Protein AF-A0A149UX65-F1 (afdb_monomer_lite)

Structure (mmCIF, N/CA/C/O backbone):
data_AF-A0A149UX65-F1
#
_entry.id   AF-A0A149UX65-F1
#
loop_
_atom_site.group_PDB
_atom_site.id
_atom_site.type_symbol
_atom_site.label_atom_id
_atom_site.label_alt_id
_atom_site.label_comp_id
_atom_site.label_asym_id
_atom_site.label_entity_id
_atom_site.label_seq_id
_atom_site.pdbx_PDB_ins_code
_atom_site.Cartn_x
_atom_site.Cartn_y
_atom_site.Cartn_z
_atom_site.occupancy
_atom_site.B_iso_or_equiv
_atom_site.auth_seq_id
_atom_site.auth_comp_id
_atom_site.auth_asym_id
_atom_site.auth_atom_id
_atom_site.pdbx_PDB_model_num
ATOM 1 N N . MET A 1 1 ? 1.630 -5.327 36.255 1.00 37.62 1 MET A N 1
ATOM 2 C CA . MET A 1 1 ? 1.750 -6.280 35.131 1.00 37.62 1 MET A CA 1
ATOM 3 C C . MET A 1 1 ? 3.005 -5.941 34.345 1.00 37.62 1 MET A C 1
ATOM 5 O O . MET A 1 1 ? 3.258 -4.763 34.132 1.00 37.62 1 MET A O 1
ATOM 9 N N . SER A 1 2 ? 3.815 -6.950 34.024 1.00 30.42 2 SER A N 1
ATOM 10 C CA . SER A 1 2 ? 5.163 -6.816 33.457 1.00 30.42 2 SER A CA 1
ATOM 11 C C . SER A 1 2 ? 5.126 -6.365 31.993 1.00 30.42 2 SER A C 1
ATOM 13 O O . SER A 1 2 ? 4.511 -7.029 31.164 1.00 30.42 2 SER A O 1
ATOM 15 N N . LEU A 1 3 ? 5.842 -5.282 31.675 1.00 32.84 3 LEU A N 1
ATOM 16 C CA . LEU A 1 3 ? 6.134 -4.817 30.308 1.00 32.84 3 LEU A CA 1
ATOM 17 C C . LEU A 1 3 ? 7.074 -5.772 29.531 1.00 32.84 3 LEU A C 1
ATOM 19 O O . LEU A 1 3 ? 7.415 -5.478 28.391 1.00 32.84 3 LEU A O 1
ATOM 23 N N . CYS A 1 4 ? 7.472 -6.898 30.141 1.00 32.50 4 CYS A N 1
ATOM 24 C CA . CYS A 1 4 ? 8.379 -7.915 29.599 1.00 32.50 4 CYS A CA 1
ATOM 25 C C . CYS A 1 4 ? 7.742 -9.320 29.590 1.00 32.50 4 CYS A C 1
ATOM 27 O O . CYS A 1 4 ? 8.388 -10.306 29.941 1.00 32.50 4 CYS A O 1
ATOM 29 N N . THR A 1 5 ? 6.460 -9.429 29.253 1.00 37.19 5 THR A N 1
ATOM 30 C CA . THR A 1 5 ? 5.927 -10.688 28.700 1.00 37.19 5 THR A CA 1
ATOM 31 C C . THR A 1 5 ? 6.114 -10.614 27.186 1.00 37.19 5 THR A C 1
ATOM 33 O O . THR A 1 5 ? 6.013 -9.510 26.655 1.00 37.19 5 THR A O 1
ATOM 36 N N . ALA A 1 6 ? 6.519 -11.724 26.548 1.00 41.44 6 ALA A N 1
ATOM 37 C CA . ALA A 1 6 ? 6.975 -11.804 25.152 1.00 41.44 6 ALA A CA 1
ATOM 38 C C . ALA A 1 6 ? 6.292 -10.756 24.259 1.00 41.44 6 ALA A C 1
ATOM 40 O O . ALA A 1 6 ? 5.062 -10.730 24.198 1.00 41.44 6 ALA A O 1
ATOM 41 N N . GLU A 1 7 ? 7.082 -9.851 23.660 1.00 43.66 7 GLU A N 1
ATOM 42 C CA . GLU A 1 7 ? 6.546 -8.761 22.840 1.00 43.66 7 GLU A CA 1
ATOM 43 C C . GLU A 1 7 ? 5.503 -9.319 21.870 1.00 43.66 7 GLU A C 1
ATOM 45 O O . GLU A 1 7 ? 5.762 -10.344 21.233 1.00 43.66 7 GLU A O 1
ATOM 50 N N . PRO A 1 8 ? 4.312 -8.709 21.773 1.00 48.25 8 PRO A N 1
ATOM 51 C CA . PRO A 1 8 ? 3.264 -9.299 20.974 1.00 48.25 8 PRO A CA 1
ATOM 52 C C . PRO A 1 8 ? 3.714 -9.316 19.504 1.00 48.25 8 PRO A C 1
ATOM 54 O O . PRO A 1 8 ? 4.128 -8.303 18.932 1.00 48.25 8 PRO A O 1
ATOM 57 N N . GLU A 1 9 ? 3.573 -10.498 18.911 1.00 60.62 9 GLU A N 1
ATOM 58 C CA . GLU A 1 9 ? 3.793 -10.899 17.515 1.00 60.62 9 GLU A CA 1
ATOM 59 C C . GLU A 1 9 ? 3.317 -9.906 16.409 1.00 60.62 9 GLU A C 1
ATOM 61 O O . GLU A 1 9 ? 3.956 -9.853 15.351 1.00 60.62 9 GLU A O 1
ATOM 66 N N . PRO A 1 10 ? 2.272 -9.057 16.597 1.00 62.41 10 PRO A N 1
ATOM 67 C CA . PRO A 1 10 ? 1.754 -8.165 15.552 1.00 62.41 10 PRO A CA 1
ATOM 68 C C . PRO A 1 10 ? 2.724 -7.088 15.052 1.00 62.41 10 PRO A C 1
ATOM 70 O O . PRO A 1 10 ? 2.674 -6.721 13.879 1.00 62.41 10 PRO A O 1
ATOM 73 N N . PHE A 1 11 ? 3.619 -6.570 15.904 1.00 65.25 11 PHE A N 1
ATOM 74 C CA . PHE A 1 11 ? 4.561 -5.509 15.504 1.00 65.25 11 PHE A CA 1
ATOM 75 C C . PHE A 1 11 ? 5.634 -6.003 14.528 1.00 65.25 11 PHE A C 1
ATOM 77 O O . PHE A 1 11 ? 6.124 -5.232 13.704 1.00 65.25 11 PHE A O 1
ATOM 84 N N . PHE A 1 12 ? 5.964 -7.292 14.605 1.00 69.44 12 PHE A N 1
ATOM 85 C CA . PHE A 1 12 ? 6.959 -7.952 13.761 1.00 69.44 12 PHE A CA 1
ATOM 86 C C . PHE A 1 12 ? 6.324 -8.829 12.688 1.00 69.44 12 PHE A C 1
ATOM 88 O O . PHE A 1 12 ? 7.037 -9.540 11.978 1.00 69.44 12 PHE A O 1
ATOM 95 N N . THR A 1 13 ? 4.994 -8.793 12.554 1.00 75.12 13 THR A N 1
ATOM 96 C CA . THR A 1 13 ? 4.321 -9.602 11.546 1.00 75.12 13 THR A CA 1
ATOM 97 C C . THR A 1 13 ? 4.788 -9.173 10.164 1.00 75.12 13 THR A C 1
ATOM 99 O O . THR A 1 13 ? 4.763 -7.995 9.800 1.00 75.12 13 THR A O 1
ATOM 102 N N . GLN A 1 14 ? 5.251 -10.154 9.397 1.00 83.69 14 GLN A N 1
ATOM 103 C CA . GLN A 1 14 ? 5.682 -9.936 8.033 1.00 83.69 14 GLN A CA 1
ATOM 104 C C . GLN A 1 14 ? 4.474 -9.559 7.175 1.00 83.69 14 GLN A C 1
ATOM 106 O O . GLN A 1 14 ? 3.520 -10.323 7.058 1.00 83.69 14 GLN A O 1
ATOM 111 N N . ILE A 1 15 ? 4.536 -8.378 6.565 1.00 88.94 15 ILE A N 1
ATOM 112 C CA . ILE A 1 15 ? 3.529 -7.911 5.617 1.00 88.94 15 ILE A CA 1
ATOM 113 C C . ILE A 1 15 ? 3.928 -8.316 4.205 1.00 88.94 15 ILE A C 1
ATOM 115 O O . ILE A 1 15 ? 5.055 -8.065 3.761 1.00 88.94 15 ILE A O 1
ATOM 119 N N . THR A 1 16 ? 2.964 -8.893 3.496 1.00 91.12 16 THR A N 1
ATOM 120 C CA . THR A 1 16 ? 3.066 -9.220 2.079 1.00 91.12 16 THR A CA 1
ATOM 121 C C . THR A 1 16 ? 2.702 -7.984 1.266 1.00 91.12 16 THR A C 1
ATOM 123 O O . THR A 1 16 ? 1.554 -7.541 1.244 1.00 91.12 16 THR A O 1
ATOM 126 N N . LEU A 1 17 ? 3.708 -7.400 0.615 1.00 91.19 17 LEU A N 1
ATOM 127 C CA . LEU A 1 17 ? 3.545 -6.265 -0.288 1.00 91.19 17 LEU A CA 1
ATOM 128 C C . LEU A 1 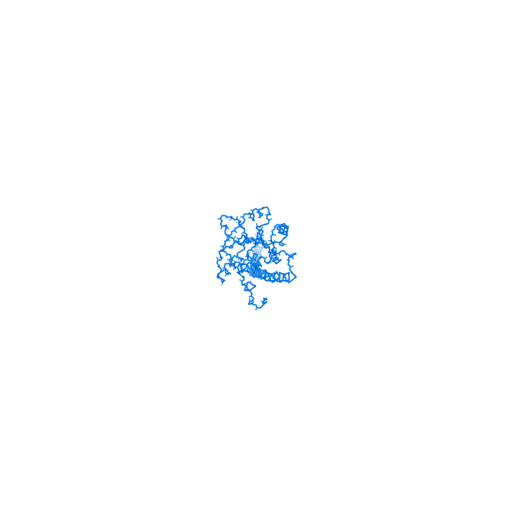17 ? 3.322 -6.800 -1.702 1.00 91.19 17 LEU A C 1
ATOM 130 O O . LEU A 1 17 ? 4.172 -7.498 -2.242 1.00 91.19 17 LEU A O 1
ATOM 134 N N . THR A 1 18 ? 2.154 -6.505 -2.262 1.00 89.81 18 THR A N 1
ATOM 135 C CA . THR A 1 18 ? 1.783 -6.827 -3.641 1.00 89.81 18 THR A CA 1
ATOM 136 C C . THR A 1 18 ? 2.046 -5.618 -4.530 1.00 89.81 18 THR A C 1
ATOM 138 O O . THR A 1 18 ? 1.551 -4.524 -4.244 1.00 89.81 18 THR A O 1
ATOM 141 N N . ASP A 1 19 ? 2.785 -5.831 -5.616 1.00 84.50 19 ASP A N 1
ATOM 142 C CA . ASP A 1 19 ? 3.206 -4.788 -6.552 1.00 84.50 19 ASP A CA 1
ATOM 143 C C . ASP A 1 19 ? 2.026 -3.934 -7.032 1.00 84.50 19 ASP A C 1
ATOM 145 O O . ASP A 1 19 ? 0.972 -4.431 -7.448 1.00 84.50 19 ASP A O 1
ATOM 149 N N . GLY A 1 20 ? 2.201 -2.615 -6.942 1.00 84.00 20 GLY A N 1
ATOM 150 C CA . GLY A 1 20 ? 1.203 -1.624 -7.349 1.00 84.00 20 GLY A CA 1
ATOM 151 C C . GLY A 1 20 ? -0.078 -1.564 -6.505 1.00 84.00 20 GLY A C 1
ATOM 152 O O . GLY A 1 20 ? -0.954 -0.765 -6.828 1.00 84.00 20 GLY A O 1
ATOM 153 N N . ASP A 1 21 ? -0.217 -2.360 -5.438 1.00 91.56 21 ASP A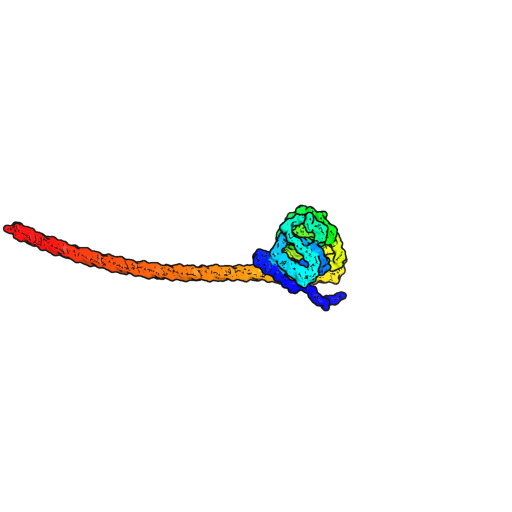 N 1
ATOM 154 C CA . ASP A 1 21 ? -1.458 -2.451 -4.658 1.00 91.56 21 ASP A CA 1
ATOM 155 C C . ASP A 1 21 ? -1.191 -2.607 -3.152 1.00 91.56 21 ASP A C 1
ATOM 157 O O . ASP A 1 21 ? -1.519 -3.614 -2.516 1.00 91.56 21 ASP A O 1
ATOM 161 N N . THR A 1 22 ? -0.541 -1.591 -2.580 1.00 93.12 22 THR A N 1
ATOM 162 C CA . THR A 1 22 ? -0.049 -1.550 -1.189 1.00 93.12 22 THR A CA 1
ATOM 163 C C . THR A 1 22 ? -0.840 -0.608 -0.277 1.00 93.12 22 THR A C 1
ATOM 165 O O . THR A 1 22 ? -0.470 -0.398 0.881 1.00 93.12 22 THR A O 1
ATOM 168 N N . ALA A 1 23 ? -1.947 -0.034 -0.761 1.00 91.75 23 ALA A N 1
ATOM 169 C CA . ALA A 1 23 ? -2.725 0.948 -0.009 1.00 91.75 23 ALA A CA 1
ATOM 170 C C . ALA A 1 23 ? -3.227 0.379 1.331 1.00 91.75 23 ALA A C 1
ATOM 172 O O . ALA A 1 23 ? -3.819 -0.699 1.388 1.00 91.75 23 ALA A O 1
ATOM 173 N N . GLY A 1 24 ? -2.994 1.108 2.425 1.00 91.88 24 GLY A N 1
ATOM 174 C CA . GLY A 1 24 ? -3.386 0.679 3.770 1.00 91.88 24 GLY A CA 1
ATOM 175 C C . GLY A 1 24 ? -2.481 -0.381 4.406 1.00 91.88 24 GLY A C 1
ATOM 176 O O . GLY A 1 24 ? -2.804 -0.849 5.494 1.00 91.88 24 GLY A O 1
ATOM 177 N N . CYS A 1 25 ? -1.341 -0.740 3.797 1.00 92.50 25 CYS A N 1
ATOM 178 C CA . CYS A 1 25 ? -0.391 -1.678 4.408 1.00 92.50 25 CYS A CA 1
ATOM 179 C C . CYS A 1 25 ? 0.126 -1.202 5.777 1.00 92.50 25 CYS A C 1
ATOM 181 O O . CYS A 1 25 ? 0.334 -2.017 6.671 1.00 92.50 25 CYS A O 1
ATOM 183 N N . GLY A 1 26 ? 0.243 0.112 5.989 1.00 92.44 26 GLY A N 1
ATOM 184 C CA . GLY A 1 26 ? 0.617 0.672 7.286 1.00 92.44 26 GLY A CA 1
ATOM 185 C C . GLY A 1 26 ? -0.404 0.410 8.399 1.00 92.44 26 GLY A C 1
ATOM 186 O O . GLY A 1 26 ? -0.030 0.430 9.563 1.00 92.44 26 GLY A O 1
ATOM 187 N N . HIS A 1 27 ? -1.666 0.102 8.077 1.00 94.12 27 HIS A N 1
ATOM 188 C CA . HIS A 1 27 ? -2.701 -0.210 9.073 1.00 94.12 27 HIS A CA 1
ATOM 189 C C . HIS A 1 27 ? -2.604 -1.640 9.620 1.00 94.12 27 HIS A C 1
ATOM 191 O O . HIS A 1 27 ? -3.147 -1.937 10.686 1.00 94.12 27 HIS A O 1
ATOM 197 N N . LEU A 1 28 ? -1.937 -2.537 8.890 1.00 94.12 28 LEU A N 1
ATOM 198 C CA . LEU A 1 28 ? -1.937 -3.973 9.164 1.00 94.12 28 LEU A CA 1
ATOM 199 C C . LEU A 1 28 ? -1.407 -4.353 10.549 1.00 94.12 28 LEU A C 1
ATOM 201 O O . LEU A 1 28 ? -2.057 -5.190 11.168 1.00 94.12 28 LEU A O 1
ATOM 205 N N . PRO A 1 29 ? -0.335 -3.748 11.106 1.00 92.56 29 PRO A N 1
ATOM 206 C CA . PRO A 1 29 ? 0.103 -4.087 12.460 1.00 92.56 29 PRO A CA 1
ATOM 207 C C . PRO A 1 29 ? -1.015 -3.915 13.499 1.00 92.56 29 PRO A C 1
ATOM 209 O O . PRO A 1 29 ? -1.191 -4.757 14.376 1.00 92.56 29 PRO A O 1
ATOM 212 N N . PHE A 1 30 ? -1.818 -2.853 13.369 1.00 92.69 30 PHE A N 1
ATOM 213 C CA . PHE A 1 30 ? -2.939 -2.596 14.273 1.00 92.69 30 PHE A CA 1
ATOM 214 C C . PHE A 1 30 ? -4.130 -3.525 14.009 1.00 92.69 30 PHE A C 1
ATOM 216 O O . PHE A 1 30 ? -4.737 -4.022 14.955 1.00 92.69 30 PHE A O 1
ATOM 223 N N . ILE A 1 31 ? -4.451 -3.798 12.738 1.00 94.19 31 ILE A N 1
ATOM 224 C CA . ILE A 1 31 ? -5.532 -4.731 12.374 1.00 94.19 31 ILE A CA 1
ATOM 225 C C . ILE A 1 31 ? -5.210 -6.145 12.876 1.00 94.19 31 ILE A C 1
ATOM 227 O O . ILE A 1 31 ? -6.072 -6.797 13.453 1.00 94.19 31 ILE A O 1
ATOM 231 N N . ILE A 1 32 ? -3.969 -6.603 12.706 1.00 93.31 32 ILE A N 1
ATOM 232 C CA . ILE A 1 32 ? -3.520 -7.924 13.162 1.00 93.31 32 ILE A CA 1
ATOM 233 C C . ILE A 1 32 ? -3.567 -7.998 14.686 1.00 93.31 32 ILE A C 1
ATOM 235 O O . ILE A 1 32 ? -4.079 -8.970 15.227 1.00 93.31 32 ILE A O 1
ATOM 239 N N . TRP A 1 33 ? -3.135 -6.950 15.392 1.00 92.12 33 TRP A N 1
ATOM 240 C CA . TRP A 1 33 ? -3.297 -6.893 16.845 1.00 92.12 33 TRP A CA 1
ATOM 241 C C . TRP A 1 33 ? -4.765 -7.011 17.279 1.00 92.12 33 TRP A C 1
ATOM 243 O O . TRP A 1 33 ? -5.069 -7.787 18.185 1.00 92.12 33 TRP A O 1
ATOM 253 N N . LEU A 1 34 ? -5.685 -6.304 16.611 1.00 91.69 34 LEU A N 1
ATOM 254 C CA . LEU A 1 34 ? -7.119 -6.438 16.881 1.00 91.69 34 LEU A CA 1
ATOM 255 C C . LEU A 1 34 ? -7.622 -7.857 16.613 1.00 91.69 34 LEU A C 1
ATOM 257 O O . LEU A 1 34 ? -8.410 -8.367 17.402 1.00 91.69 34 LEU A O 1
ATOM 261 N N . LEU A 1 35 ? -7.159 -8.501 15.541 1.00 91.62 35 LEU A N 1
ATOM 262 C CA . LEU A 1 35 ? -7.504 -9.886 15.234 1.00 91.62 35 LEU A CA 1
ATOM 263 C C . LEU A 1 35 ? -7.063 -10.847 16.343 1.00 91.62 35 LEU A C 1
ATOM 265 O O . LEU A 1 35 ? -7.871 -11.670 16.764 1.00 91.62 35 LEU A O 1
ATOM 269 N N . CYS A 1 36 ? -5.846 -10.704 16.878 1.00 89.38 36 CYS A N 1
ATOM 270 C CA . CYS A 1 36 ? -5.382 -11.526 17.998 1.00 89.38 36 CYS A CA 1
ATOM 271 C C . CYS A 1 36 ? -6.232 -11.304 19.259 1.00 89.38 36 CYS A C 1
ATOM 273 O O . CYS A 1 36 ? -6.645 -12.255 19.916 1.00 89.38 36 CYS A O 1
ATOM 275 N N . VAL A 1 37 ? -6.485 -10.037 19.606 1.00 89.06 37 VAL A N 1
ATOM 276 C CA . VAL A 1 37 ? -7.153 -9.656 20.862 1.00 89.06 37 VAL A CA 1
ATOM 277 C C . VAL A 1 37 ? -8.643 -9.990 20.847 1.00 89.06 37 VAL A C 1
ATOM 279 O O . VAL A 1 37 ? -9.204 -10.362 21.877 1.00 89.06 37 VAL A O 1
ATOM 282 N N . LEU A 1 38 ? -9.298 -9.834 19.697 1.00 88.25 38 LEU A N 1
ATOM 283 C CA . LEU A 1 38 ? -10.740 -10.031 19.565 1.00 88.25 38 LEU A CA 1
ATOM 284 C C . LEU A 1 38 ? -11.108 -11.434 19.092 1.00 88.25 38 LEU A C 1
ATOM 286 O O . LEU A 1 38 ? -12.199 -11.889 19.417 1.00 88.25 38 LEU A O 1
ATOM 290 N N . SER A 1 39 ? -10.236 -12.089 18.315 1.00 88.75 39 SER A N 1
ATOM 291 C CA . SER A 1 39 ? -10.524 -13.349 17.615 1.00 88.75 39 SER A CA 1
ATOM 292 C C . SER A 1 39 ? -11.925 -13.361 16.977 1.00 88.75 39 SER A C 1
ATOM 294 O O . SER A 1 39 ? -12.721 -14.258 17.261 1.00 88.75 39 SER A O 1
ATOM 296 N N . PRO A 1 40 ? -12.274 -12.344 16.160 1.00 89.00 40 PRO A N 1
ATOM 297 C CA . PRO A 1 40 ? -13.632 -12.200 15.654 1.00 89.00 40 PRO A CA 1
ATOM 298 C C . PRO A 1 40 ? -13.962 -13.359 14.709 1.00 89.00 40 PRO A C 1
ATOM 300 O O . PRO A 1 40 ? -13.094 -13.820 13.972 1.00 89.00 40 PRO A O 1
ATOM 303 N N . GLU A 1 41 ? -15.219 -13.798 14.664 1.00 89.56 41 GLU A N 1
ATOM 304 C CA . GLU A 1 41 ? -15.643 -14.832 13.708 1.00 89.56 41 GLU A CA 1
ATOM 305 C C . GLU A 1 41 ? -15.560 -14.350 12.257 1.00 89.56 41 GLU A C 1
ATOM 307 O O . GLU A 1 41 ? -15.252 -15.123 11.353 1.00 89.56 41 GLU A O 1
ATOM 312 N N . THR A 1 42 ? -15.817 -13.061 12.016 1.00 90.25 42 THR A N 1
ATOM 313 C CA . THR A 1 42 ? -15.746 -12.455 10.683 1.00 90.25 42 THR A CA 1
ATOM 314 C C . THR A 1 42 ? -15.022 -11.108 10.724 1.00 90.25 42 THR A C 1
ATOM 316 O O . THR A 1 42 ? -15.327 -10.255 11.560 1.00 90.25 42 THR A O 1
ATOM 319 N N . LEU A 1 43 ? -14.088 -10.921 9.785 1.00 93.38 43 LEU A N 1
ATOM 320 C CA . LEU A 1 43 ? -13.502 -9.631 9.417 1.00 93.38 43 LEU A CA 1
ATOM 321 C C . LEU A 1 43 ? -13.968 -9.261 8.007 1.00 93.38 43 LEU A C 1
ATOM 323 O O . LEU A 1 43 ? -13.675 -9.977 7.046 1.00 93.38 43 LEU A O 1
ATOM 327 N N . VAL A 1 44 ? -14.649 -8.124 7.884 1.00 92.75 44 VAL A N 1
ATOM 328 C CA . VAL A 1 44 ? -15.099 -7.583 6.597 1.00 92.75 44 VAL A CA 1
ATOM 329 C C . VAL A 1 44 ? -14.105 -6.538 6.096 1.00 92.75 44 VAL A C 1
ATOM 331 O O . VAL A 1 44 ? -13.836 -5.544 6.772 1.00 92.75 44 VAL A O 1
ATOM 334 N N . LEU A 1 45 ? -13.565 -6.744 4.897 1.00 94.50 45 LEU A N 1
ATOM 335 C CA . LEU A 1 45 ? -12.705 -5.801 4.189 1.00 94.50 45 LEU A CA 1
ATOM 336 C C . LEU A 1 45 ? -13.503 -5.092 3.097 1.00 94.50 45 LEU A C 1
ATOM 338 O O . LEU A 1 45 ? -13.963 -5.728 2.150 1.00 94.50 45 LEU A O 1
ATOM 342 N N . ILE A 1 46 ? -13.615 -3.770 3.202 1.00 92.56 46 ILE A N 1
ATOM 343 C CA . ILE A 1 46 ? -14.363 -2.927 2.268 1.00 92.56 46 ILE A CA 1
ATOM 344 C C . ILE A 1 46 ? -13.375 -2.056 1.496 1.00 92.56 46 ILE A C 1
ATOM 346 O O . ILE A 1 46 ? -12.757 -1.140 2.049 1.00 92.56 46 ILE A O 1
ATOM 350 N N . GLY A 1 47 ? -13.201 -2.372 0.211 1.00 91.81 47 GLY A N 1
ATOM 351 C CA . GLY A 1 47 ? -12.302 -1.642 -0.691 1.00 91.81 47 GLY A CA 1
ATOM 352 C C . GLY A 1 47 ? -10.808 -1.785 -0.366 1.00 91.81 47 GLY A C 1
ATOM 353 O O . GLY A 1 47 ? -10.018 -0.920 -0.738 1.00 91.81 47 GLY A O 1
ATOM 354 N N . ALA A 1 48 ? -10.411 -2.832 0.362 1.00 93.75 48 ALA A N 1
ATOM 355 C CA . ALA A 1 48 ? -9.019 -3.059 0.746 1.00 93.75 48 ALA A CA 1
ATOM 356 C C . ALA A 1 48 ? -8.114 -3.403 -0.453 1.00 93.75 48 ALA A C 1
ATOM 358 O O . ALA A 1 48 ? -8.564 -3.954 -1.454 1.00 93.75 48 ALA A O 1
ATOM 359 N N . SER A 1 49 ? -6.820 -3.097 -0.326 1.00 94.25 49 SER A N 1
ATOM 360 C CA . SER A 1 49 ? -5.802 -3.487 -1.309 1.00 94.25 49 SER A CA 1
ATOM 361 C C . SER A 1 49 ? -5.505 -4.985 -1.264 1.00 94.25 49 SER A C 1
ATOM 363 O O . SER A 1 49 ? -5.700 -5.642 -0.232 1.00 94.25 49 SER A O 1
ATOM 365 N N . ARG A 1 50 ? -4.923 -5.518 -2.346 1.00 94.50 50 ARG A N 1
ATOM 366 C CA . ARG A 1 50 ? -4.407 -6.896 -2.359 1.00 94.50 50 ARG A CA 1
ATOM 367 C C . ARG A 1 50 ? -3.372 -7.140 -1.263 1.00 94.50 50 ARG A C 1
ATOM 369 O O . ARG A 1 50 ? -3.469 -8.156 -0.587 1.00 94.50 50 ARG A O 1
ATOM 376 N N . SER A 1 51 ? -2.461 -6.199 -1.000 1.00 94.75 51 SER A N 1
ATOM 377 C CA . SER A 1 51 ? -1.481 -6.356 0.093 1.00 94.75 51 SER A CA 1
ATOM 378 C C . SER A 1 51 ? -2.146 -6.541 1.457 1.00 94.75 51 SER A C 1
ATOM 38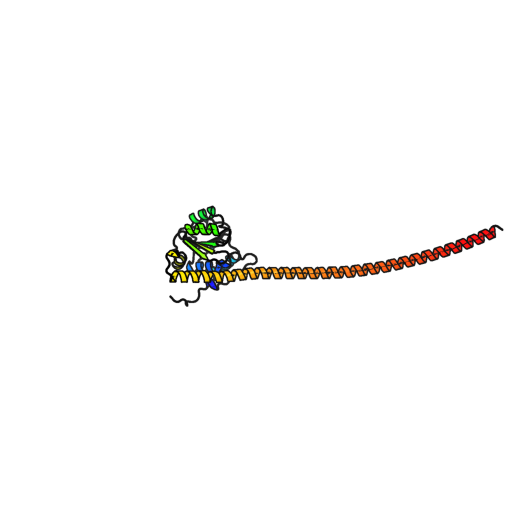0 O O . SER A 1 51 ? -1.709 -7.371 2.255 1.00 94.75 51 SER A O 1
ATOM 382 N N . VAL A 1 52 ? -3.220 -5.786 1.728 1.00 95.19 52 VAL A N 1
ATOM 383 C CA . VAL A 1 52 ? -3.990 -5.930 2.969 1.00 95.19 52 VAL A CA 1
ATOM 384 C C . VAL A 1 52 ? -4.648 -7.303 3.032 1.00 95.19 52 VAL A C 1
ATOM 386 O O . VAL A 1 52 ? -4.502 -7.999 4.033 1.00 95.19 52 VAL A O 1
ATOM 389 N N . ARG A 1 53 ? -5.318 -7.721 1.956 1.00 95.56 53 ARG A N 1
ATOM 390 C CA . ARG A 1 53 ? -5.983 -9.024 1.891 1.00 95.56 53 ARG A CA 1
ATOM 391 C C . ARG A 1 53 ? -5.014 -10.188 2.090 1.00 95.56 53 ARG A C 1
ATOM 393 O O . ARG A 1 53 ? -5.233 -10.996 2.986 1.00 95.56 53 ARG A O 1
ATOM 400 N N . GLU A 1 54 ? -3.959 -10.271 1.281 1.00 95.44 54 GLU A N 1
ATOM 401 C CA . GLU A 1 54 ? -3.013 -11.394 1.319 1.00 95.44 54 GLU A CA 1
ATOM 402 C C . GLU A 1 54 ? -2.324 -11.489 2.683 1.00 95.44 54 GLU A C 1
ATOM 404 O O . GLU A 1 54 ? -2.206 -12.574 3.254 1.00 95.44 54 GLU A O 1
ATOM 409 N N . THR A 1 55 ? -1.948 -10.343 3.262 1.00 95.25 55 THR A N 1
ATOM 410 C CA . THR A 1 55 ? -1.342 -10.323 4.597 1.00 95.25 55 THR A CA 1
ATOM 411 C C . THR A 1 55 ? -2.312 -10.814 5.667 1.00 95.25 55 THR A C 1
ATOM 413 O O . THR A 1 55 ? -1.913 -11.578 6.540 1.00 95.25 55 THR A O 1
ATOM 416 N N . LEU A 1 56 ? -3.583 -10.404 5.623 1.00 95.56 56 LEU A N 1
ATOM 417 C CA . LEU A 1 56 ? -4.563 -10.825 6.625 1.00 95.56 56 LEU A CA 1
ATOM 418 C C . LEU A 1 56 ? -4.931 -12.303 6.490 1.00 95.56 56 LEU A C 1
ATOM 420 O O . LEU A 1 56 ? -5.045 -12.972 7.510 1.00 95.56 56 LEU A O 1
ATOM 424 N N . ILE A 1 57 ? -5.040 -12.836 5.267 1.00 94.94 57 ILE A N 1
ATOM 425 C CA . ILE A 1 57 ? -5.205 -14.282 5.039 1.00 94.94 57 ILE A CA 1
ATOM 426 C C . ILE A 1 57 ? -4.047 -15.045 5.686 1.00 94.94 57 ILE A C 1
ATOM 428 O O . ILE A 1 57 ? -4.265 -15.994 6.440 1.00 94.94 57 ILE A O 1
ATOM 432 N N . GLN A 1 58 ? -2.817 -14.606 5.423 1.00 92.69 58 GLN A N 1
ATOM 433 C CA . GLN A 1 58 ? -1.624 -15.241 5.964 1.00 92.69 58 GLN A CA 1
ATOM 434 C C . GLN A 1 58 ? -1.551 -15.122 7.492 1.00 92.69 58 GLN A C 1
ATOM 436 O O . GLN A 1 58 ? -1.231 -16.100 8.161 1.00 92.69 58 GLN A O 1
ATOM 441 N N . ALA A 1 59 ? -1.885 -13.960 8.059 1.00 92.31 59 ALA A N 1
ATOM 442 C CA . ALA A 1 59 ? -1.896 -13.745 9.503 1.00 92.31 59 ALA A CA 1
ATOM 443 C C . ALA A 1 59 ? -2.939 -14.629 10.204 1.00 92.31 59 ALA A C 1
ATOM 445 O O . ALA A 1 59 ? -2.605 -15.300 11.177 1.00 92.31 59 ALA A O 1
ATOM 446 N N . ILE A 1 60 ? -4.166 -14.690 9.672 1.00 92.56 60 ILE A N 1
ATOM 447 C CA . ILE A 1 60 ? -5.241 -15.559 10.175 1.00 92.56 60 ILE A CA 1
ATOM 448 C C . ILE A 1 60 ? -4.798 -17.024 10.157 1.00 92.56 60 ILE A C 1
ATOM 450 O O . ILE A 1 60 ? -4.983 -17.733 11.145 1.00 92.56 60 ILE A O 1
ATOM 454 N N . HIS A 1 61 ? -4.181 -17.470 9.058 1.00 91.06 61 HIS A N 1
ATOM 455 C CA . HIS A 1 61 ? -3.694 -18.840 8.926 1.00 91.06 61 HIS A CA 1
ATOM 456 C C . HIS A 1 61 ? -2.558 -19.154 9.908 1.00 91.06 61 HIS A C 1
ATOM 458 O O . HIS A 1 61 ? -2.625 -20.148 10.628 1.00 91.06 61 HIS A O 1
ATOM 464 N N . ASN A 1 62 ? -1.540 -18.293 9.973 1.00 88.62 62 ASN A N 1
ATOM 465 C CA . ASN A 1 62 ? -0.357 -18.503 10.808 1.00 88.62 62 ASN A CA 1
ATOM 466 C C . ASN A 1 62 ? -0.683 -18.496 12.306 1.00 88.62 62 ASN A C 1
ATOM 468 O O . ASN A 1 62 ? -0.074 -19.242 13.066 1.00 88.62 62 ASN A O 1
ATOM 472 N N . GLN A 1 63 ? -1.639 -17.664 12.723 1.00 86.44 63 GLN A N 1
ATOM 473 C CA . GLN A 1 63 ? -2.055 -17.537 14.121 1.00 86.44 63 GLN A CA 1
ATOM 474 C C . GLN A 1 63 ? -3.229 -18.458 14.486 1.00 86.44 63 GLN A C 1
ATOM 476 O O . GLN A 1 63 ? -3.677 -18.445 15.629 1.00 86.44 63 GLN A O 1
ATOM 481 N N . ILE A 1 64 ? -3.722 -19.267 13.537 1.00 89.00 64 ILE A N 1
ATOM 482 C CA . ILE A 1 64 ? -4.836 -20.212 13.729 1.00 89.00 64 ILE A CA 1
ATOM 483 C C . ILE A 1 64 ? -6.074 -19.496 14.303 1.00 89.00 64 ILE A C 1
ATOM 485 O O . ILE A 1 64 ? -6.717 -19.954 15.247 1.00 89.00 64 ILE A O 1
ATOM 489 N N . LEU A 1 65 ? -6.400 -18.327 13.747 1.00 89.44 65 LEU A N 1
ATOM 490 C CA . LEU A 1 65 ? -7.562 -17.560 14.187 1.00 89.44 65 LEU A CA 1
ATOM 491 C C . LEU A 1 65 ? -8.852 -18.159 13.606 1.00 89.44 65 LEU A C 1
ATOM 493 O O . LEU A 1 65 ? -8.860 -18.586 12.449 1.00 89.44 65 LEU A O 1
ATOM 497 N N . PRO A 1 66 ? -9.976 -18.130 14.348 1.00 90.56 66 PRO A N 1
ATOM 498 C CA . PRO A 1 66 ? -11.274 -18.592 13.845 1.00 90.56 66 PRO A CA 1
ATOM 499 C C . PRO A 1 66 ? -11.889 -17.634 12.809 1.00 90.56 66 PRO A C 1
ATOM 501 O O . PRO A 1 66 ? -12.997 -17.859 12.327 1.00 90.56 66 PRO A O 1
ATOM 504 N N . THR A 1 67 ? -11.193 -16.545 12.488 1.00 91.81 67 THR A N 1
ATOM 505 C CA . THR A 1 67 ? -11.696 -15.458 11.662 1.00 91.81 67 THR A CA 1
ATOM 506 C C . THR A 1 67 ? -11.841 -15.857 10.203 1.00 91.81 67 THR A C 1
ATOM 508 O O . THR A 1 67 ? -10.873 -16.164 9.510 1.00 91.81 67 THR A O 1
ATOM 511 N N . ARG A 1 68 ? -13.061 -15.736 9.687 1.00 91.69 68 ARG A N 1
ATOM 512 C CA . ARG A 1 68 ? -13.346 -15.747 8.257 1.00 91.69 68 ARG A CA 1
ATOM 513 C C . ARG A 1 68 ? -13.161 -14.345 7.682 1.00 91.69 68 ARG A C 1
ATOM 515 O O . ARG A 1 68 ? -13.723 -13.374 8.186 1.00 91.69 68 ARG A O 1
ATOM 522 N N . LEU A 1 69 ? -12.417 -14.249 6.585 1.00 92.50 69 LEU A N 1
ATOM 523 C CA . LEU A 1 69 ? -12.262 -13.004 5.839 1.00 92.50 69 LEU A CA 1
ATOM 524 C C . LEU A 1 69 ? -13.369 -12.869 4.786 1.00 92.50 69 LEU A C 1
ATOM 526 O O . LEU A 1 69 ? -13.568 -13.778 3.979 1.00 92.50 69 LEU A O 1
ATOM 530 N N . VAL A 1 70 ? -14.068 -11.735 4.773 1.00 91.56 70 VAL A N 1
ATOM 531 C CA . VAL A 1 70 ? -15.065 -11.386 3.750 1.00 91.56 70 VAL A CA 1
ATOM 532 C C . VAL A 1 70 ? -14.599 -10.127 3.030 1.00 91.56 70 VAL A C 1
ATOM 534 O O . VAL A 1 70 ? -14.399 -9.094 3.657 1.00 91.56 70 VAL A O 1
ATOM 537 N N . GLU A 1 71 ? -14.413 -10.204 1.714 1.00 90.50 71 GLU A N 1
ATOM 538 C CA . GLU A 1 71 ? -14.018 -9.060 0.888 1.00 90.50 71 GLU A CA 1
ATOM 539 C C . GLU A 1 71 ? -15.222 -8.538 0.101 1.00 90.50 71 GLU A C 1
ATOM 541 O O . GLU A 1 71 ? -15.919 -9.294 -0.582 1.00 90.50 71 GLU A O 1
ATOM 546 N N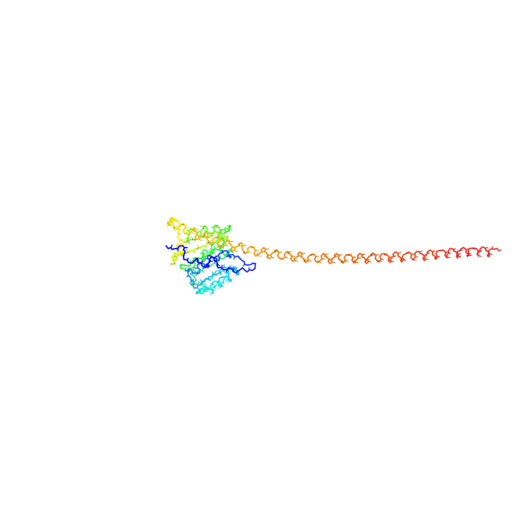 . THR A 1 72 ? -15.447 -7.229 0.163 1.00 88.75 72 THR A N 1
ATOM 547 C CA . THR A 1 72 ? -16.463 -6.547 -0.633 1.00 88.75 72 THR A CA 1
ATOM 548 C C . THR A 1 72 ? -15.966 -5.186 -1.117 1.00 88.75 72 THR A C 1
ATOM 550 O O . THR A 1 72 ? -15.045 -4.582 -0.567 1.00 88.75 72 THR A O 1
ATOM 553 N N . ARG A 1 73 ? -16.575 -4.686 -2.194 1.00 85.12 73 ARG A N 1
ATOM 554 C CA . ARG A 1 73 ? -16.308 -3.330 -2.699 1.00 85.12 73 ARG A CA 1
ATOM 555 C C . ARG A 1 73 ? -17.134 -2.271 -1.978 1.00 85.12 73 ARG A C 1
ATOM 557 O O . ARG A 1 73 ? -16.683 -1.139 -1.868 1.00 85.12 73 ARG A O 1
ATOM 564 N N . LEU A 1 74 ? -18.334 -2.641 -1.537 1.00 83.19 74 LEU A N 1
ATOM 565 C CA . LEU A 1 74 ? -19.318 -1.773 -0.891 1.00 83.19 74 LEU A CA 1
ATOM 566 C C . LEU A 1 74 ? -19.961 -2.530 0.272 1.00 83.19 74 LEU A C 1
ATOM 568 O O . LEU A 1 74 ? -20.047 -3.760 0.230 1.00 83.19 74 LEU A O 1
ATOM 572 N N . PHE A 1 75 ? -20.425 -1.805 1.283 1.00 82.06 75 PHE A N 1
ATOM 573 C CA . PHE A 1 75 ? -21.101 -2.387 2.437 1.00 82.06 75 PHE A CA 1
ATOM 574 C C . PHE A 1 75 ? -22.359 -3.177 2.034 1.00 82.06 75 PHE A C 1
ATOM 576 O O . PHE A 1 75 ? -23.133 -2.739 1.176 1.00 82.06 75 PHE A O 1
ATOM 583 N N . SER A 1 76 ? -22.590 -4.338 2.659 1.00 75.81 76 SER A N 1
ATOM 584 C CA . SER A 1 76 ? -23.791 -5.144 2.419 1.00 75.81 76 SER A CA 1
ATOM 585 C C . SER A 1 76 ? -24.233 -5.904 3.669 1.00 75.81 76 SER A C 1
ATOM 587 O O . SER A 1 76 ? -23.628 -6.893 4.072 1.00 75.81 76 SER A O 1
ATOM 589 N N . LEU A 1 77 ? -25.372 -5.492 4.231 1.00 68.19 77 LEU A N 1
ATOM 590 C CA . LEU A 1 77 ? -25.903 -6.054 5.477 1.00 68.19 77 LEU A CA 1
ATOM 591 C C . LEU A 1 77 ? -26.284 -7.546 5.368 1.00 68.19 77 LEU A C 1
ATOM 593 O O . LEU A 1 77 ? -26.162 -8.285 6.340 1.00 68.19 77 LEU A O 1
ATOM 597 N N . GLU A 1 78 ? -26.714 -8.009 4.188 1.00 60.44 78 GLU A N 1
ATOM 598 C CA . GLU A 1 78 ? -27.228 -9.377 3.971 1.00 60.44 78 GLU A CA 1
ATOM 599 C C . GLU A 1 78 ? -26.172 -10.479 4.166 1.00 60.44 78 GLU A C 1
ATOM 601 O O . GLU A 1 78 ? -26.525 -11.644 4.338 1.00 60.44 78 GLU A O 1
ATOM 606 N N . LYS A 1 79 ? -24.879 -10.131 4.152 1.00 55.66 79 LYS A N 1
ATOM 607 C CA . LYS A 1 79 ? -23.768 -11.083 4.314 1.00 55.66 79 LYS A CA 1
ATOM 608 C C . LYS A 1 79 ? -23.057 -10.985 5.668 1.00 55.66 79 LYS A C 1
ATOM 610 O O . LYS A 1 79 ? -22.169 -11.793 5.933 1.00 55.66 79 LYS A O 1
ATOM 615 N N . GLU A 1 80 ? -23.413 -10.002 6.497 1.00 55.53 80 GLU A N 1
ATOM 616 C CA . GLU A 1 80 ? -22.497 -9.445 7.504 1.00 55.53 80 GLU A CA 1
ATOM 617 C C . GLU A 1 80 ? -23.114 -9.319 8.912 1.00 55.53 80 GLU A C 1
ATOM 619 O O . GLU A 1 80 ? -22.445 -8.815 9.810 1.00 55.53 80 GLU A O 1
ATOM 624 N N . ALA A 1 81 ? -24.338 -9.821 9.130 1.00 52.88 81 ALA A N 1
ATOM 625 C CA . ALA A 1 81 ? -25.143 -9.610 10.346 1.00 52.88 81 ALA A CA 1
ATOM 626 C C . ALA A 1 81 ? -24.490 -10.036 11.681 1.00 52.88 81 ALA A C 1
ATOM 628 O O . ALA A 1 81 ? -24.866 -9.499 12.719 1.00 52.88 81 ALA A O 1
ATOM 629 N N . ASP A 1 82 ? -23.485 -10.917 11.647 1.00 60.56 82 ASP A N 1
ATOM 630 C CA . ASP A 1 82 ? -22.746 -11.386 12.833 1.00 60.56 82 ASP A CA 1
ATOM 631 C C . ASP A 1 82 ? -21.287 -10.880 12.879 1.00 60.56 82 ASP A C 1
ATOM 633 O O . ASP A 1 82 ? -20.490 -11.296 13.721 1.00 60.56 82 ASP A O 1
ATOM 637 N N . SER A 1 83 ? -20.885 -9.989 11.963 1.00 64.12 83 SER A N 1
ATOM 638 C CA . SER A 1 83 ? -19.492 -9.527 11.899 1.00 64.12 83 SER A CA 1
ATOM 639 C C . SER A 1 83 ? -19.206 -8.501 12.991 1.00 64.12 83 SER A C 1
ATOM 641 O O . SER A 1 83 ? -19.870 -7.469 13.079 1.00 64.12 83 SER A O 1
ATOM 643 N N . ALA A 1 84 ? -18.164 -8.755 13.784 1.00 79.25 84 ALA A N 1
ATOM 644 C CA . ALA A 1 84 ? -17.737 -7.865 14.862 1.00 79.25 84 ALA A CA 1
ATOM 645 C C . ALA A 1 84 ? -16.698 -6.818 14.416 1.00 79.25 84 ALA A C 1
ATOM 647 O O . ALA A 1 84 ? -16.480 -5.846 15.139 1.00 79.25 84 ALA A O 1
ATOM 648 N N . LEU A 1 85 ? -16.045 -6.999 13.258 1.00 92.06 85 LEU A N 1
ATOM 649 C CA . LEU A 1 85 ? -14.933 -6.157 12.812 1.00 92.06 85 LEU A CA 1
ATOM 650 C C . LEU A 1 85 ? -15.023 -5.803 11.320 1.00 92.06 85 LEU A C 1
ATOM 652 O O . LEU A 1 85 ? -15.053 -6.685 10.461 1.00 92.06 85 LEU A O 1
ATOM 656 N N . TYR A 1 86 ? -14.996 -4.506 11.016 1.00 93.38 86 TYR A N 1
ATOM 657 C CA . TYR A 1 86 ? -15.064 -3.962 9.657 1.00 93.38 86 TYR A CA 1
ATOM 658 C C . TYR A 1 86 ? -13.855 -3.074 9.383 1.00 93.38 86 TYR A C 1
ATOM 660 O O . TYR A 1 86 ? -13.504 -2.239 10.212 1.00 93.38 86 TYR A O 1
ATOM 668 N N . TYR A 1 87 ? -13.247 -3.195 8.208 1.00 94.75 87 TYR A N 1
ATOM 669 C CA . TYR A 1 87 ? -12.191 -2.304 7.738 1.00 94.75 87 TYR A CA 1
ATOM 670 C C . TYR A 1 87 ? -12.608 -1.621 6.439 1.00 94.75 87 TYR A C 1
ATOM 672 O O . TYR A 1 87 ? -12.670 -2.253 5.386 1.00 94.75 87 TYR A O 1
ATOM 680 N N . TYR A 1 88 ? -12.845 -0.313 6.511 1.00 93.44 88 TYR A N 1
ATOM 681 C CA . TYR A 1 88 ? -13.065 0.541 5.355 1.00 93.44 88 TYR A CA 1
ATOM 682 C C . TYR A 1 88 ? -11.744 1.166 4.920 1.00 93.44 88 TYR A C 1
ATOM 684 O O . TYR A 1 88 ? -11.178 2.035 5.595 1.00 93.44 88 TYR A O 1
ATOM 692 N N . ALA A 1 89 ? -11.266 0.770 3.746 1.00 91.69 89 ALA A N 1
ATOM 693 C CA . ALA A 1 89 ? -10.141 1.440 3.123 1.00 91.69 89 ALA A CA 1
ATOM 694 C C . ALA A 1 89 ? -10.537 2.851 2.664 1.00 91.69 89 ALA A C 1
ATOM 696 O O . ALA A 1 89 ? -11.660 3.089 2.214 1.00 91.69 89 ALA A O 1
ATOM 697 N N . SER A 1 90 ? -9.600 3.795 2.738 1.00 81.12 90 SER A N 1
ATOM 698 C CA . SER A 1 90 ? -9.755 5.101 2.088 1.00 81.12 90 SER A CA 1
ATOM 699 C C . SER A 1 90 ? -9.830 4.924 0.563 1.00 81.12 90 SER A C 1
ATOM 701 O O . SER A 1 90 ? -9.033 4.144 0.041 1.00 81.12 90 SER A O 1
ATOM 703 N N . PRO A 1 91 ? -10.683 5.660 -0.179 1.00 79.62 91 PRO A N 1
ATOM 704 C CA . PRO A 1 91 ? -11.635 6.686 0.257 1.00 79.62 91 PRO A CA 1
ATOM 705 C C . PRO A 1 91 ? -13.075 6.169 0.451 1.00 79.62 91 PRO A C 1
ATOM 707 O O . PRO A 1 91 ? -13.999 6.975 0.482 1.00 79.62 91 PRO A O 1
ATOM 710 N N . SER A 1 92 ? -13.291 4.856 0.572 1.00 73.50 92 SER A N 1
ATOM 711 C CA . SER A 1 92 ? -14.610 4.197 0.472 1.00 73.50 92 SER A CA 1
ATOM 712 C C . SER A 1 92 ? -15.693 4.755 1.406 1.00 73.50 92 SER A C 1
ATOM 714 O O . SER A 1 92 ? -16.873 4.628 1.116 1.00 73.50 92 SER A O 1
ATOM 716 N N . TRP A 1 93 ? -15.299 5.396 2.509 1.00 84.81 93 TRP A N 1
ATOM 717 C CA . TRP A 1 93 ? -16.187 5.953 3.531 1.00 84.81 93 TRP A CA 1
ATOM 718 C C . TRP A 1 93 ? -16.242 7.494 3.544 1.00 84.81 93 TRP A C 1
ATOM 720 O O . TRP A 1 93 ? -16.822 8.088 4.450 1.00 84.81 93 TRP A O 1
ATOM 730 N N . GLN A 1 94 ? -15.653 8.178 2.554 1.00 81.56 94 GLN A N 1
ATOM 731 C CA . GLN A 1 94 ? -15.588 9.650 2.511 1.00 81.56 94 GLN A CA 1
ATOM 732 C C . GLN A 1 94 ? -16.925 10.340 2.159 1.00 81.56 94 GLN A C 1
ATOM 734 O O . GLN A 1 94 ? -16.970 11.558 2.005 1.00 81.56 94 GLN A O 1
ATOM 739 N N . THR A 1 95 ? -18.025 9.591 2.063 1.00 82.56 95 THR A N 1
ATOM 740 C CA . THR A 1 95 ? -19.396 10.109 1.940 1.00 82.56 95 THR A CA 1
ATOM 741 C C . THR A 1 95 ? -20.115 10.005 3.294 1.00 82.56 95 THR A C 1
ATOM 743 O O . THR A 1 95 ? -20.609 8.923 3.633 1.00 82.56 95 THR A O 1
ATOM 746 N N . PRO A 1 96 ? -20.164 11.086 4.097 1.00 74.75 96 PRO A N 1
ATOM 747 C CA . PRO A 1 96 ? -20.556 11.024 5.506 1.00 74.75 96 PRO A CA 1
ATOM 748 C C . PRO A 1 96 ? -22.008 10.589 5.735 1.00 74.75 96 PRO A C 1
ATOM 750 O O . PRO A 1 96 ? -22.277 9.859 6.688 1.00 74.75 96 PRO A O 1
ATOM 753 N N . GLU A 1 97 ? -22.945 10.990 4.872 1.00 79.62 97 GLU A N 1
ATOM 754 C CA . GLU A 1 97 ? -24.357 10.605 4.981 1.00 79.62 97 GLU A CA 1
ATOM 755 C C . GLU A 1 97 ? -24.537 9.103 4.756 1.00 79.62 97 GLU A C 1
ATOM 757 O O . GLU A 1 97 ? -25.268 8.435 5.490 1.00 79.62 97 GLU A O 1
ATOM 762 N N . HIS A 1 98 ? -23.831 8.568 3.758 1.00 82.06 98 HIS A N 1
ATOM 763 C CA . HIS A 1 98 ? -23.868 7.150 3.438 1.00 82.06 98 HIS A CA 1
ATOM 764 C C . HIS A 1 98 ? -23.248 6.329 4.566 1.00 82.06 98 HIS A C 1
ATOM 766 O O . HIS A 1 98 ? -23.919 5.443 5.093 1.00 82.06 98 HIS A O 1
ATOM 772 N N . LEU A 1 99 ? -22.045 6.712 5.012 1.00 86.56 99 LEU A N 1
ATOM 773 C CA . LEU A 1 99 ? -21.341 6.049 6.105 1.00 86.56 99 LEU A CA 1
ATOM 774 C C . LEU A 1 99 ? -22.191 6.018 7.374 1.00 86.56 99 LEU A C 1
ATOM 776 O O . LEU A 1 99 ? -22.320 4.974 7.997 1.00 86.56 99 LEU A O 1
ATOM 780 N N . LYS A 1 100 ? -22.816 7.138 7.754 1.00 84.00 100 LYS A N 1
ATOM 781 C CA . LYS A 1 100 ? -23.689 7.162 8.932 1.00 84.00 100 LYS A CA 1
ATOM 782 C C . LYS A 1 100 ? -24.842 6.163 8.795 1.00 84.00 100 LYS A C 1
ATOM 784 O O . LYS A 1 100 ? -25.096 5.407 9.724 1.00 84.00 100 LYS A O 1
ATOM 789 N N . SER A 1 101 ? -25.480 6.105 7.623 1.00 84.88 101 SER A N 1
ATOM 790 C CA . SER A 1 101 ? -26.562 5.147 7.364 1.00 84.88 101 SER A CA 1
ATOM 791 C C . SER A 1 101 ? -26.115 3.681 7.418 1.00 84.88 101 SER A C 1
ATOM 793 O O . SER A 1 101 ? -26.936 2.808 7.689 1.00 84.88 101 SER A O 1
ATOM 795 N N . GLU A 1 102 ? -24.844 3.399 7.121 1.00 88.25 102 GLU A N 1
ATOM 796 C CA . GLU A 1 102 ? -24.250 2.064 7.228 1.00 88.25 102 GLU A CA 1
ATOM 797 C C . GLU A 1 102 ? -23.939 1.736 8.687 1.00 88.25 102 GLU A C 1
ATOM 799 O O . GLU A 1 102 ? -24.362 0.692 9.177 1.00 88.25 102 GLU A O 1
ATOM 804 N N . LEU A 1 103 ? -23.289 2.661 9.403 1.00 87.69 103 LEU A N 1
ATOM 805 C CA . LEU A 1 103 ? -22.962 2.525 10.823 1.00 87.69 103 LEU A CA 1
ATOM 806 C C . LEU A 1 103 ? -24.210 2.297 11.687 1.00 87.69 103 LEU A C 1
ATOM 808 O O . LEU A 1 103 ? -24.171 1.468 12.593 1.00 87.69 103 LEU A O 1
ATOM 812 N N . ASP A 1 104 ? -25.317 2.979 11.383 1.00 84.94 104 ASP A N 1
ATOM 813 C CA . ASP A 1 104 ? -26.589 2.840 12.106 1.00 84.94 104 ASP A CA 1
ATOM 814 C C . ASP A 1 104 ? -27.240 1.453 11.919 1.00 84.94 104 ASP A C 1
ATOM 816 O O . ASP A 1 104 ? -28.101 1.062 12.708 1.00 84.94 104 ASP A O 1
ATOM 820 N N . LYS A 1 105 ? -26.845 0.698 10.886 1.00 86.06 105 LYS A N 1
ATOM 821 C CA . LYS A 1 105 ? -27.343 -0.663 10.617 1.00 86.06 105 LYS A CA 1
ATOM 822 C C . LYS A 1 105 ? -26.465 -1.749 11.232 1.00 86.06 105 LYS A C 1
ATOM 824 O O . LYS A 1 105 ? -26.850 -2.916 11.195 1.00 86.06 105 LYS A O 1
ATOM 829 N N . LEU A 1 106 ? -25.288 -1.395 11.748 1.00 85.50 106 LEU A N 1
ATOM 830 C CA . LEU A 1 106 ? -24.356 -2.371 12.290 1.00 85.50 106 LEU A CA 1
ATOM 831 C C . LEU A 1 106 ? -24.868 -2.966 13.609 1.00 85.50 106 LEU A C 1
ATOM 833 O O . LEU A 1 106 ? -25.456 -2.247 14.424 1.00 85.50 106 LEU A O 1
ATOM 837 N N . PRO A 1 107 ? -24.592 -4.256 13.870 1.00 82.12 107 PRO A N 1
ATOM 838 C CA . PRO A 1 107 ? -24.863 -4.868 15.163 1.00 82.12 107 PRO A CA 1
ATOM 839 C C . PRO A 1 107 ? -24.219 -4.090 16.317 1.00 82.12 107 PRO A C 1
ATOM 841 O O . PRO A 1 107 ? -23.124 -3.529 16.181 1.00 82.12 107 PRO A O 1
ATOM 844 N N . ALA A 1 108 ? -24.868 -4.098 17.483 1.00 80.88 108 ALA A N 1
ATOM 845 C CA . ALA A 1 108 ? -24.284 -3.535 18.696 1.00 80.88 108 ALA A CA 1
ATOM 846 C C . ALA A 1 108 ? -22.940 -4.216 19.007 1.00 80.88 108 ALA A C 1
ATOM 848 O O . ALA A 1 108 ? -22.810 -5.434 18.921 1.00 80.88 108 ALA A O 1
ATOM 849 N N . GLY A 1 109 ? -21.935 -3.421 19.365 1.00 78.62 109 GLY A N 1
ATOM 850 C CA . GLY A 1 109 ? -20.581 -3.898 19.650 1.00 78.62 109 GLY A CA 1
ATOM 851 C C . GLY A 1 109 ? -19.676 -4.023 18.423 1.00 78.62 109 GLY A C 1
ATOM 852 O O . GLY A 1 109 ? -18.504 -4.354 18.593 1.00 78.62 109 GLY A O 1
ATOM 853 N N . SER A 1 110 ? -20.174 -3.716 17.220 1.00 87.88 110 SER A N 1
ATOM 854 C CA . SER A 1 110 ? -19.351 -3.686 16.007 1.00 87.88 110 SER A CA 1
ATOM 855 C C . SER A 1 110 ? -18.210 -2.676 16.127 1.00 87.88 110 SER A C 1
ATOM 857 O O . SER A 1 110 ? -18.409 -1.519 16.514 1.00 87.88 110 SER A O 1
ATOM 859 N N . LEU A 1 111 ? -17.016 -3.114 15.739 1.00 92.69 111 LEU A N 1
ATOM 860 C CA . LEU A 1 111 ? -15.820 -2.292 15.636 1.00 92.69 111 LEU A CA 1
ATOM 861 C C . LEU A 1 111 ? -15.553 -1.962 14.175 1.00 92.69 111 LEU A C 1
ATOM 863 O O . LEU A 1 111 ? -15.466 -2.847 13.325 1.00 92.69 111 LEU A O 1
ATOM 867 N N . VAL A 1 112 ? -15.390 -0.675 13.886 1.00 93.75 112 VAL A N 1
ATOM 868 C CA . VAL A 1 112 ? -15.166 -0.192 12.525 1.00 93.75 112 VAL A CA 1
ATOM 869 C C . VAL A 1 112 ? -13.843 0.552 12.456 1.00 93.75 112 VAL A C 1
ATOM 871 O O . VAL A 1 112 ? -13.608 1.521 13.178 1.00 93.75 112 VAL A O 1
ATOM 874 N N . LEU A 1 113 ? -12.972 0.095 11.566 1.00 94.88 113 LEU A N 1
ATOM 875 C CA . LEU A 1 113 ? -11.727 0.743 11.203 1.00 94.88 113 LEU A CA 1
ATOM 876 C C . LEU A 1 113 ? -11.916 1.559 9.929 1.00 94.88 113 LEU A C 1
ATOM 878 O O . LEU A 1 113 ? -12.384 1.047 8.917 1.00 94.88 113 LEU A O 1
ATOM 882 N N . LEU A 1 114 ? -11.489 2.813 9.969 1.00 94.56 114 LEU A N 1
ATOM 883 C CA . LEU A 1 114 ? -11.552 3.758 8.864 1.00 94.56 114 LEU A CA 1
ATOM 884 C C . LEU A 1 114 ? -10.131 4.188 8.492 1.00 94.56 114 LEU A C 1
ATOM 886 O O . LEU A 1 114 ? -9.466 4.899 9.250 1.00 94.56 114 LEU A O 1
ATOM 890 N N . GLY A 1 115 ? -9.644 3.758 7.330 1.00 93.81 115 GLY A N 1
ATOM 891 C CA . GLY A 1 115 ? -8.358 4.209 6.795 1.00 93.81 115 GLY A CA 1
ATOM 892 C C . GLY A 1 115 ? -8.468 5.585 6.137 1.00 93.81 115 GLY A C 1
ATOM 893 O O . GLY A 1 115 ? -9.465 5.875 5.492 1.00 93.81 115 GLY A O 1
ATOM 894 N N . GLY A 1 116 ? -7.449 6.437 6.233 1.00 92.06 116 GLY A N 1
ATOM 895 C CA . GLY A 1 116 ? -7.452 7.770 5.615 1.00 92.06 116 GLY A CA 1
ATOM 896 C C . GLY A 1 116 ? -8.078 8.883 6.466 1.00 92.06 116 GLY A C 1
ATOM 897 O O . GLY A 1 116 ? -8.453 9.926 5.925 1.00 92.06 116 GLY A O 1
ATOM 898 N N . THR A 1 117 ? -8.198 8.706 7.785 1.00 92.06 117 THR A N 1
ATOM 899 C CA . THR A 1 117 ? -8.823 9.699 8.690 1.00 92.06 117 THR A CA 1
ATOM 900 C C . THR A 1 117 ? -8.034 10.997 8.860 1.00 92.06 117 THR A C 1
ATOM 902 O O . THR A 1 117 ? -8.603 12.017 9.245 1.00 92.06 117 THR A O 1
ATOM 905 N N . ALA A 1 118 ? -6.739 10.996 8.546 1.00 90.62 118 ALA A N 1
ATOM 906 C CA . ALA A 1 118 ? -5.891 12.187 8.521 1.00 90.62 118 ALA A CA 1
ATOM 907 C C . ALA A 1 118 ? -5.815 12.847 7.128 1.00 90.62 118 ALA A C 1
ATOM 909 O O . ALA A 1 118 ? -5.267 13.948 6.994 1.00 90.62 118 ALA A O 1
ATOM 910 N N . SER A 1 119 ? -6.397 12.233 6.089 1.00 89.88 119 SER A N 1
ATOM 911 C CA . SER A 1 119 ? -6.469 12.839 4.753 1.00 89.88 119 SER A CA 1
ATOM 912 C C . SER A 1 119 ? -7.286 14.146 4.768 1.00 89.88 119 SER A C 1
ATOM 914 O O . SER A 1 119 ? -8.146 14.320 5.634 1.00 89.88 119 SER A O 1
ATOM 916 N N . PRO A 1 120 ? -7.052 15.094 3.838 1.00 90.44 120 PRO A N 1
ATOM 917 C CA . PRO A 1 120 ? -7.834 16.333 3.768 1.00 90.44 120 PRO A CA 1
ATOM 918 C C . PRO A 1 120 ? -9.350 16.106 3.672 1.00 90.44 120 PRO A C 1
ATOM 920 O O . PRO A 1 120 ? -10.106 16.828 4.312 1.00 90.44 120 PRO A O 1
ATOM 923 N N . ALA A 1 121 ? -9.780 15.079 2.931 1.00 88.44 121 ALA A N 1
ATOM 924 C CA . ALA A 1 121 ? -11.189 14.709 2.795 1.00 88.44 121 ALA A CA 1
ATOM 925 C C . ALA A 1 121 ? -11.728 13.947 4.022 1.00 88.44 121 ALA A C 1
ATOM 927 O O . ALA A 1 121 ? -12.858 14.172 4.442 1.00 88.44 121 ALA A O 1
ATOM 928 N N . GLY A 1 122 ? -10.915 13.081 4.639 1.00 89.69 122 GLY A N 1
ATOM 929 C CA . GLY A 1 122 ? -11.320 12.279 5.799 1.00 89.69 122 GLY A CA 1
ATOM 930 C C . GLY A 1 122 ? -11.338 13.044 7.127 1.00 89.69 122 GLY A C 1
ATOM 931 O O . GLY A 1 122 ? -12.168 12.749 7.985 1.00 89.69 122 GLY A O 1
ATOM 932 N N . ARG A 1 123 ? -10.470 14.051 7.303 1.00 91.56 123 ARG A N 1
ATOM 933 C CA . ARG A 1 123 ? -10.367 14.860 8.534 1.00 91.56 123 ARG A CA 1
ATOM 934 C C . ARG A 1 123 ? -11.692 15.468 9.014 1.00 91.56 123 ARG A C 1
ATOM 936 O O . ARG A 1 123 ? -11.998 15.283 10.194 1.00 91.56 123 ARG A O 1
ATOM 943 N N . PRO A 1 124 ? -12.471 16.183 8.176 1.00 91.69 124 PRO A N 1
ATOM 944 C CA . PRO A 1 124 ? -13.741 16.759 8.619 1.00 91.69 124 PRO A CA 1
ATOM 945 C C . PRO A 1 124 ? -14.756 15.680 9.018 1.00 91.69 124 PRO A C 1
ATOM 947 O O . PRO A 1 124 ? -15.403 15.805 10.052 1.00 91.69 124 PRO A O 1
ATOM 950 N N . ILE A 1 125 ? -14.833 14.579 8.265 1.00 91.06 125 ILE A N 1
ATOM 951 C CA . ILE A 1 125 ? -15.753 13.467 8.548 1.00 91.06 125 ILE A CA 1
ATOM 952 C C . ILE A 1 125 ? -15.392 12.805 9.880 1.00 91.06 125 ILE A C 1
ATOM 954 O O . ILE A 1 125 ? -16.245 12.610 10.744 1.00 91.06 125 ILE A O 1
ATOM 958 N N . TRP A 1 126 ? -14.106 12.522 10.092 1.00 92.38 126 TRP A N 1
ATOM 959 C CA . TRP A 1 126 ? -13.615 11.934 11.335 1.00 92.38 126 TRP A CA 1
ATOM 960 C C . TRP A 1 126 ? -13.878 12.827 12.555 1.00 92.38 126 TRP A C 1
ATOM 962 O O . TRP A 1 126 ? -14.191 12.324 13.635 1.00 92.38 126 TRP A O 1
ATOM 972 N N . ALA A 1 127 ? -13.786 14.150 12.398 1.00 91.62 127 ALA A N 1
ATOM 973 C CA . ALA A 1 127 ? -14.104 15.098 13.463 1.00 91.62 127 ALA A CA 1
ATOM 974 C C . ALA A 1 127 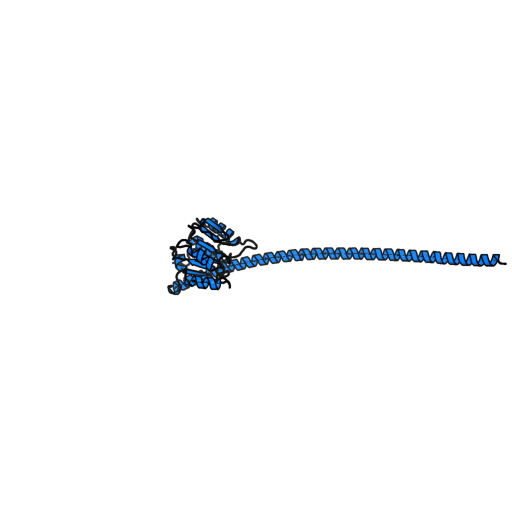? -15.585 15.045 13.878 1.00 91.62 127 ALA A C 1
ATOM 976 O O . ALA A 1 127 ? -15.876 15.142 15.070 1.00 91.62 127 ALA A O 1
ATOM 977 N N . GLU A 1 128 ? -16.509 14.842 12.935 1.00 90.31 128 GLU A N 1
ATOM 978 C CA . GLU A 1 128 ? -17.933 14.660 13.245 1.00 90.31 128 GLU A CA 1
ATOM 979 C C . GLU A 1 128 ? -18.213 13.308 13.914 1.00 90.31 128 GLU A C 1
ATOM 981 O O . GLU A 1 128 ? -18.927 13.244 14.918 1.00 90.31 128 GLU A O 1
ATOM 986 N N . LEU A 1 129 ? -17.586 12.227 13.438 1.00 89.31 129 LEU A N 1
ATOM 987 C CA . LEU A 1 129 ? -17.734 10.898 14.042 1.00 89.31 129 LEU A CA 1
ATOM 988 C C . LEU A 1 129 ? -17.253 10.876 15.501 1.00 89.31 129 LEU A C 1
ATOM 990 O O . LEU A 1 129 ? -17.931 10.319 16.363 1.00 89.31 129 LEU A O 1
ATOM 994 N N . LYS A 1 130 ? -16.148 11.567 15.810 1.00 90.06 130 LYS A N 1
ATOM 995 C CA . LYS A 1 130 ? -15.610 11.725 17.175 1.00 90.06 130 LYS A CA 1
ATOM 996 C C . LYS A 1 130 ? -16.584 12.342 18.180 1.00 90.06 130 LYS A C 1
ATOM 998 O O . LYS A 1 130 ? -16.427 12.135 19.382 1.00 90.06 130 LYS A O 1
ATOM 1003 N N . LYS A 1 131 ? -17.562 13.126 17.716 1.00 89.31 131 LYS A N 1
ATOM 1004 C CA . LYS A 1 131 ? -18.587 13.724 18.587 1.00 89.31 131 LYS A CA 1
ATOM 1005 C C . LYS A 1 131 ? -19.644 12.703 19.006 1.00 89.31 131 LYS A C 1
ATOM 1007 O O . LYS A 1 131 ? -20.200 12.828 20.093 1.00 89.31 131 LYS A O 1
ATOM 1012 N N . THR A 1 132 ? -19.903 11.718 18.149 1.00 85.88 132 THR A N 1
ATOM 1013 C CA . THR A 1 132 ? -21.041 10.796 18.269 1.00 85.88 132 THR A CA 1
ATOM 1014 C C . THR A 1 132 ? -20.623 9.427 18.802 1.00 85.88 132 THR A C 1
ATOM 1016 O O . THR A 1 132 ? -21.336 8.840 19.608 1.00 85.88 132 THR A O 1
ATOM 1019 N N . PHE A 1 133 ? -19.457 8.933 18.385 1.00 87.75 133 PHE A N 1
ATOM 1020 C CA . PHE A 1 133 ? -19.014 7.563 18.636 1.00 87.75 133 PHE A CA 1
ATOM 1021 C C . PHE A 1 133 ? -17.868 7.490 19.647 1.00 87.75 133 PHE A C 1
ATOM 1023 O O . PHE A 1 133 ? -17.173 8.474 19.920 1.00 87.75 133 PHE A O 1
ATOM 1030 N N . LEU A 1 134 ? -17.643 6.293 20.192 1.00 88.56 134 LEU A N 1
ATOM 1031 C CA . LEU A 1 134 ? -16.409 5.982 20.906 1.00 88.56 134 LEU A CA 1
ATOM 1032 C C . LEU A 1 134 ? -15.314 5.800 19.865 1.00 88.56 134 LEU A C 1
ATOM 1034 O O . LEU A 1 134 ? -15.478 4.994 18.954 1.00 88.56 134 LEU A O 1
ATOM 1038 N N . THR A 1 135 ? -14.215 6.544 19.973 1.00 89.88 135 THR A N 1
ATOM 1039 C CA . THR A 1 135 ? -13.186 6.549 18.927 1.00 89.88 135 THR A CA 1
ATOM 1040 C C . THR A 1 135 ? -11.777 6.474 19.484 1.00 89.88 135 THR A C 1
ATOM 1042 O O . THR A 1 135 ? -11.456 7.136 20.471 1.00 89.88 135 THR A O 1
ATOM 1045 N N . PHE A 1 136 ? -10.908 5.785 18.758 1.00 89.69 136 PHE A N 1
ATOM 1046 C CA . PHE A 1 136 ? -9.461 5.806 18.913 1.00 89.69 136 PHE A CA 1
ATOM 1047 C C . PHE A 1 136 ? -8.823 6.092 17.549 1.00 89.69 136 PHE A C 1
ATOM 1049 O O . PHE A 1 136 ? -9.422 5.814 16.515 1.00 89.69 136 PHE A O 1
ATOM 1056 N N . SER A 1 137 ? -7.634 6.692 17.503 1.00 88.50 137 SER A N 1
ATOM 1057 C CA . SER A 1 137 ? -6.965 6.937 16.221 1.00 88.50 137 SER A CA 1
ATOM 1058 C C . SER A 1 137 ? -5.457 6.811 16.310 1.00 88.50 137 SER A C 1
ATOM 1060 O O . SER A 1 137 ? -4.829 7.385 17.205 1.00 88.50 137 SER A O 1
ATOM 1062 N N . CYS A 1 138 ? -4.889 6.155 15.307 1.00 85.31 138 CYS A N 1
ATOM 1063 C CA . CYS A 1 138 ? -3.476 6.210 14.983 1.00 85.31 138 CYS A CA 1
ATOM 1064 C C . CYS A 1 138 ? -3.256 7.198 13.829 1.00 85.31 138 CYS A C 1
ATOM 1066 O O . CYS A 1 138 ? -4.090 7.310 12.934 1.00 85.31 138 CYS A O 1
ATOM 1068 N N . PHE A 1 139 ? -2.138 7.925 13.846 1.00 79.81 139 PHE A N 1
ATOM 1069 C CA . PHE A 1 139 ? -1.871 8.998 12.877 1.00 79.81 139 PHE A CA 1
ATOM 1070 C C . PHE A 1 139 ? -0.922 8.596 11.732 1.00 79.81 139 PHE A C 1
ATOM 1072 O O . PHE A 1 139 ? -0.620 9.432 10.886 1.00 79.81 139 PHE A O 1
ATOM 1079 N N . HIS A 1 140 ? -0.485 7.336 11.674 1.00 79.88 140 HIS A N 1
ATOM 1080 C CA . HIS A 1 140 ? 0.280 6.782 10.550 1.00 79.88 140 HIS A CA 1
ATOM 1081 C C . HIS A 1 140 ? -0.629 6.465 9.358 1.00 79.88 140 HIS A C 1
ATOM 1083 O O . HIS A 1 140 ? -1.849 6.400 9.510 1.00 79.88 140 HIS A O 1
ATOM 1089 N N . ALA A 1 141 ? -0.044 6.243 8.182 1.00 78.44 141 ALA A N 1
ATOM 1090 C CA . ALA A 1 141 ? -0.745 5.786 6.988 1.00 78.44 141 ALA A CA 1
ATOM 1091 C C . ALA A 1 141 ? -1.952 6.595 6.527 1.00 78.44 141 ALA A C 1
ATOM 1093 O O . ALA A 1 141 ? -2.994 6.079 6.127 1.00 78.44 141 ALA A O 1
ATOM 1094 N N . GLY A 1 142 ? -1.816 7.920 6.592 1.00 81.19 142 GLY A N 1
ATOM 1095 C CA . GLY A 1 142 ? -2.926 8.818 6.287 1.00 81.19 142 GLY A CA 1
ATOM 1096 C C . GLY A 1 142 ? -4.050 8.747 7.325 1.00 81.19 142 GLY A C 1
ATOM 1097 O O . GLY A 1 142 ? -5.122 9.297 7.086 1.00 81.19 142 GLY A O 1
ATOM 1098 N N . GLY A 1 143 ? -3.791 8.135 8.482 1.00 90.00 143 GLY A N 1
ATOM 1099 C CA . GLY A 1 143 ? -4.650 8.032 9.653 1.00 90.00 143 GLY A CA 1
ATOM 1100 C C . GLY A 1 143 ? -5.521 6.779 9.646 1.00 90.00 143 GLY A C 1
ATOM 1101 O O . GLY A 1 143 ? -6.318 6.583 8.733 1.00 90.00 143 GLY A O 1
ATOM 1102 N N . LEU A 1 144 ? -5.472 6.011 10.731 1.00 93.69 144 LEU A N 1
ATOM 1103 C CA . LEU A 1 144 ? -6.385 4.905 11.003 1.00 93.69 144 LEU A CA 1
ATOM 1104 C C . LEU A 1 144 ? -7.279 5.274 12.183 1.00 93.69 144 LEU A C 1
ATOM 1106 O O . LEU A 1 144 ? -6.802 5.430 13.309 1.00 93.69 144 LEU A O 1
ATOM 1110 N N . GLY A 1 145 ? -8.570 5.439 11.923 1.00 93.38 145 GLY A N 1
ATOM 1111 C CA . GLY A 1 145 ? -9.576 5.602 12.966 1.00 93.38 145 GLY A CA 1
ATOM 1112 C C . GLY A 1 145 ? -10.168 4.256 13.340 1.00 93.38 145 GLY A C 1
ATOM 1113 O O . GLY A 1 145 ? -10.434 3.444 12.466 1.00 93.38 145 GLY A O 1
ATOM 1114 N N . LEU A 1 146 ? -10.397 4.035 14.624 1.00 94.19 146 LEU A N 1
ATOM 1115 C CA . LEU A 1 146 ? -11.208 2.952 15.156 1.00 94.19 146 LEU A CA 1
ATOM 1116 C C . LEU A 1 146 ? -12.426 3.582 15.823 1.00 94.19 146 LEU A C 1
ATOM 1118 O O . LEU A 1 146 ? -12.264 4.510 16.617 1.00 94.19 146 LEU A O 1
ATOM 1122 N N . LEU A 1 147 ? -13.620 3.087 15.529 1.00 92.44 147 LEU A N 1
ATOM 1123 C CA . LEU A 1 147 ? -14.853 3.531 16.164 1.00 92.44 147 LEU A CA 1
ATOM 1124 C C . LEU A 1 147 ? -15.707 2.348 16.624 1.00 92.44 147 LEU A C 1
ATOM 1126 O O . LEU A 1 147 ? -15.664 1.272 16.028 1.00 92.44 147 LEU A O 1
ATOM 1130 N N . ALA A 1 148 ? -16.493 2.581 17.670 1.00 90.31 148 ALA A N 1
ATOM 1131 C CA . ALA A 1 148 ? -17.530 1.675 18.146 1.00 90.31 148 ALA A CA 1
ATOM 1132 C C . ALA A 1 148 ? -18.799 2.464 18.492 1.00 90.31 148 ALA A C 1
ATOM 1134 O O . ALA A 1 148 ? -18.728 3.574 19.037 1.00 90.31 148 ALA A O 1
ATOM 1135 N N . THR A 1 149 ? -19.958 1.881 18.189 1.00 81.50 149 THR A N 1
ATOM 1136 C CA . THR A 1 149 ? -21.275 2.447 18.527 1.00 81.50 149 THR A CA 1
ATOM 1137 C C . THR A 1 149 ? -21.622 2.227 19.995 1.00 81.50 149 THR A C 1
ATOM 1139 O O . THR A 1 149 ? -22.137 3.125 20.659 1.00 81.50 149 THR A O 1
ATOM 1142 N N . THR A 1 150 ? -21.266 1.062 20.529 1.00 83.62 150 THR A N 1
ATOM 1143 C CA . THR A 1 150 ? -21.405 0.711 21.942 1.00 83.62 150 THR A CA 1
ATOM 1144 C C . THR A 1 150 ? -20.057 0.271 22.512 1.00 83.62 150 THR A C 1
ATOM 1146 O O . THR A 1 150 ? -19.195 -0.183 21.756 1.00 83.62 150 THR A O 1
ATOM 1149 N N . PRO A 1 151 ? -19.842 0.380 23.835 1.00 81.06 151 PRO A N 1
ATOM 1150 C CA . PRO A 1 151 ? -18.624 -0.120 24.461 1.00 81.06 151 PRO A CA 1
ATOM 1151 C C . PRO A 1 151 ? -18.426 -1.614 24.155 1.00 81.06 151 PRO A C 1
ATOM 1153 O O . PRO A 1 151 ? -19.352 -2.396 24.386 1.00 81.06 151 PRO A O 1
ATOM 1156 N N . PRO A 1 152 ? -17.259 -2.032 23.637 1.00 80.75 152 PRO A N 1
ATOM 1157 C CA . PRO A 1 152 ? -16.986 -3.443 23.414 1.00 80.75 152 PRO A CA 1
ATOM 1158 C C . PRO A 1 152 ? -16.767 -4.160 24.750 1.00 80.75 152 PRO A C 1
ATOM 1160 O O . PRO A 1 152 ? -16.249 -3.586 25.708 1.00 80.75 152 PRO A O 1
ATOM 1163 N N . HIS A 1 153 ? -17.118 -5.445 24.803 1.00 79.75 153 HIS A N 1
ATOM 1164 C CA . HIS A 1 153 ? -16.920 -6.269 26.001 1.00 79.75 153 HIS A CA 1
ATOM 1165 C C . HIS A 1 153 ? -15.442 -6.584 26.285 1.00 79.75 153 HIS A C 1
ATOM 1167 O O . HIS A 1 153 ? -15.081 -6.863 27.426 1.00 79.75 153 HIS A O 1
ATOM 1173 N N . ASN A 1 154 ? -14.578 -6.526 25.266 1.00 85.81 154 ASN A N 1
ATOM 1174 C CA . ASN A 1 154 ? -13.148 -6.772 25.416 1.00 85.81 154 ASN A CA 1
ATOM 1175 C C . ASN A 1 154 ? -12.471 -5.620 26.179 1.00 85.81 154 ASN A C 1
ATOM 1177 O O . ASN A 1 154 ? -12.559 -4.461 25.773 1.00 85.81 154 ASN A O 1
ATOM 1181 N N . THR A 1 155 ? -11.770 -5.943 27.266 1.00 83.25 155 THR A N 1
ATOM 1182 C CA . THR A 1 155 ? -11.156 -4.958 28.167 1.00 83.25 155 THR A CA 1
ATOM 1183 C C . THR A 1 155 ? -10.055 -4.137 27.509 1.00 83.25 155 THR A C 1
ATOM 1185 O O . THR A 1 155 ? -9.968 -2.943 27.785 1.00 83.25 155 THR A O 1
ATOM 1188 N N . ASP A 1 156 ? -9.256 -4.728 26.621 1.00 84.31 156 ASP A N 1
ATOM 1189 C CA . ASP A 1 156 ? -8.150 -4.037 25.947 1.00 84.31 156 ASP A CA 1
ATOM 1190 C C . ASP A 1 156 ? -8.673 -3.051 24.897 1.00 84.31 156 ASP A C 1
ATOM 1192 O O . ASP A 1 156 ? -8.210 -1.909 24.804 1.00 84.31 156 ASP A O 1
ATOM 1196 N N . VAL A 1 157 ? -9.693 -3.455 24.135 1.00 85.12 157 VAL A N 1
ATOM 1197 C CA . VAL A 1 157 ? -10.323 -2.574 23.143 1.00 85.12 157 VAL A CA 1
ATOM 1198 C C . VAL A 1 157 ? -11.158 -1.489 23.819 1.00 85.12 157 VAL A C 1
ATOM 1200 O O . VAL A 1 157 ? -11.096 -0.319 23.434 1.00 85.12 157 VAL A O 1
ATOM 1203 N N . ASN A 1 158 ? -11.891 -1.837 24.876 1.00 85.19 158 ASN A N 1
ATOM 1204 C CA . ASN A 1 158 ? -12.607 -0.851 25.674 1.00 85.19 158 ASN A CA 1
ATOM 1205 C C . ASN A 1 158 ? -11.626 0.158 26.288 1.00 85.19 158 ASN A C 1
ATOM 1207 O O . ASN A 1 158 ? -11.853 1.363 26.206 1.00 85.19 158 ASN A O 1
ATOM 1211 N N . PHE A 1 159 ? -10.483 -0.316 26.800 1.00 86.00 159 PHE A N 1
ATOM 1212 C CA . PHE A 1 159 ? -9.423 0.539 27.318 1.00 86.00 159 PHE A CA 1
ATOM 1213 C C . PHE A 1 159 ? -9.002 1.588 26.291 1.00 86.00 159 PHE A C 1
ATOM 1215 O O . PHE A 1 159 ? -9.058 2.770 26.622 1.00 86.00 159 PHE A O 1
ATOM 1222 N N . ILE A 1 160 ? -8.643 1.221 25.054 1.00 87.69 160 ILE A N 1
ATOM 1223 C CA . ILE A 1 160 ? -8.193 2.206 24.049 1.00 87.69 160 ILE A CA 1
ATOM 1224 C C . ILE A 1 160 ? -9.297 3.193 23.641 1.00 87.69 160 ILE A C 1
ATOM 1226 O O . ILE A 1 160 ? -8.992 4.370 23.433 1.00 87.69 160 ILE A O 1
ATOM 1230 N N . LEU A 1 161 ? -10.563 2.761 23.617 1.00 86.50 161 LEU A N 1
ATOM 1231 C CA . LEU A 1 161 ? -11.723 3.587 23.253 1.00 86.50 161 LEU A CA 1
ATOM 1232 C C . LEU A 1 161 ? -12.197 4.535 24.366 1.00 86.50 161 LEU A C 1
ATOM 1234 O O . LEU A 1 161 ? -12.882 5.518 24.072 1.00 86.50 161 LEU A O 1
ATOM 1238 N N . THR A 1 162 ? -11.826 4.293 25.628 1.00 82.44 162 THR A N 1
ATOM 1239 C CA . THR A 1 162 ? -12.150 5.193 26.747 1.00 82.44 162 THR A CA 1
ATOM 1240 C C . THR A 1 162 ? -11.675 6.623 26.460 1.00 82.44 162 THR A C 1
ATOM 1242 O O . THR A 1 162 ? -10.545 6.844 26.017 1.00 82.44 162 THR A O 1
ATOM 1245 N N . LYS A 1 163 ? -12.510 7.632 26.725 1.00 78.56 163 LYS A N 1
ATOM 1246 C CA . LYS A 1 163 ? -12.132 9.030 26.474 1.00 78.56 163 LYS A CA 1
ATOM 1247 C C . LYS A 1 163 ? -10.928 9.428 27.332 1.00 78.56 163 LYS A C 1
ATOM 1249 O O . LYS A 1 163 ? -10.819 9.052 28.493 1.00 78.56 163 LYS A O 1
ATOM 1254 N N . THR A 1 164 ? -10.023 10.226 26.770 1.00 77.50 164 THR A N 1
ATOM 1255 C CA . THR A 1 164 ? -8.817 10.688 27.480 1.00 77.50 164 THR A CA 1
ATOM 1256 C C . THR A 1 164 ? -9.150 11.481 28.742 1.00 77.50 164 THR A C 1
ATOM 1258 O O . THR A 1 164 ? -8.435 11.378 29.729 1.00 77.50 164 THR A O 1
ATOM 1261 N N . SER A 1 165 ? -10.267 12.214 28.744 1.00 71.38 165 SER A N 1
ATOM 1262 C CA . SER A 1 165 ? -10.749 12.993 29.890 1.00 71.38 165 SER A CA 1
ATOM 1263 C C . SER A 1 165 ? -11.126 12.153 31.115 1.00 71.38 165 SER A C 1
ATOM 1265 O O . SER A 1 165 ? -11.313 12.713 32.187 1.00 71.38 165 SER A O 1
ATOM 1267 N N . THR A 1 166 ? -11.284 10.835 30.964 1.00 78.69 166 THR A N 1
ATOM 1268 C CA . THR A 1 166 ? -11.650 9.907 32.046 1.00 78.69 166 THR A CA 1
ATOM 1269 C C . THR A 1 166 ? -10.512 8.952 32.417 1.00 78.69 166 THR A C 1
ATOM 1271 O O . THR A 1 166 ? -10.721 8.041 33.211 1.00 78.69 166 THR A O 1
ATOM 1274 N N . CYS A 1 167 ? -9.327 9.113 31.822 1.00 82.50 167 CYS A N 1
ATOM 1275 C CA . CYS A 1 167 ? -8.163 8.262 32.063 1.00 82.50 167 CYS A CA 1
ATOM 1276 C C . CYS A 1 167 ? -7.269 8.832 33.172 1.00 82.50 167 CYS A C 1
ATOM 1278 O O . CYS A 1 167 ? -7.107 10.047 33.280 1.00 82.50 167 CYS A O 1
ATOM 1280 N N . SER A 1 168 ? -6.637 7.950 33.951 1.00 87.56 168 SER A N 1
ATOM 1281 C CA . SER A 1 168 ? -5.519 8.337 34.819 1.00 87.56 168 SER A CA 1
ATOM 1282 C C . SER A 1 168 ? -4.290 8.744 33.987 1.00 87.56 168 SER A C 1
ATOM 1284 O O . SER A 1 168 ? -4.207 8.429 32.797 1.00 87.56 168 SER A O 1
ATOM 1286 N N . GLU A 1 169 ? -3.306 9.418 34.593 1.00 88.44 169 GLU A N 1
ATOM 1287 C CA . GLU A 1 169 ? -2.050 9.767 33.903 1.00 88.44 169 GLU A CA 1
ATOM 1288 C C . GLU A 1 169 ? -1.309 8.527 33.373 1.00 88.44 169 GLU A C 1
ATOM 1290 O O . GLU A 1 169 ? -0.813 8.537 32.245 1.00 88.44 169 GLU A O 1
ATOM 1295 N N . ASP A 1 170 ? -1.297 7.434 34.141 1.00 88.69 170 ASP A N 1
ATOM 1296 C CA . ASP A 1 170 ? -0.689 6.161 33.735 1.00 88.69 170 ASP A CA 1
ATOM 1297 C C . ASP A 1 170 ? -1.418 5.540 32.528 1.00 88.69 170 ASP A C 1
ATOM 1299 O O . ASP A 1 170 ? -0.792 5.064 31.578 1.00 88.69 170 ASP A O 1
ATOM 1303 N N . ASP A 1 171 ? -2.751 5.620 32.497 1.00 87.06 171 ASP A N 1
ATOM 1304 C CA . ASP A 1 171 ? -3.548 5.150 31.359 1.00 87.06 171 ASP A CA 1
ATOM 1305 C C . ASP A 1 171 ? -3.311 5.995 30.102 1.00 87.06 171 ASP A C 1
ATOM 1307 O O . ASP A 1 171 ? -3.216 5.460 28.993 1.00 87.06 171 ASP A O 1
ATOM 1311 N N . LEU A 1 172 ? -3.180 7.316 30.255 1.00 87.69 172 LEU A N 1
ATOM 1312 C CA . LEU A 1 172 ? -2.842 8.220 29.153 1.00 87.69 172 LEU A CA 1
ATOM 1313 C C . LEU A 1 172 ? -1.458 7.909 28.576 1.00 87.69 172 LEU A C 1
ATOM 1315 O O . LEU A 1 172 ? -1.293 7.897 27.348 1.00 87.69 172 LEU A O 1
ATOM 1319 N N . LEU A 1 173 ? -0.482 7.621 29.439 1.00 89.00 173 LEU A N 1
ATOM 1320 C CA . LEU A 1 173 ? 0.856 7.212 29.027 1.00 89.00 173 LEU A CA 1
ATOM 1321 C C . LEU A 1 173 ? 0.810 5.889 28.256 1.00 89.00 173 LEU A C 1
ATOM 1323 O O . LEU A 1 173 ? 1.316 5.819 27.134 1.00 89.00 173 LEU A O 1
ATOM 1327 N N . LYS A 1 174 ? 0.135 4.865 28.792 1.00 88.06 174 LYS A N 1
ATOM 1328 C CA . LYS A 1 174 ? -0.039 3.560 28.128 1.00 88.06 174 LYS A CA 1
ATOM 1329 C C . LYS A 1 174 ? -0.688 3.691 26.752 1.00 88.06 174 LYS A C 1
ATOM 1331 O O . LYS A 1 174 ? -0.182 3.129 25.782 1.00 88.06 174 LYS A O 1
ATOM 1336 N N . LYS A 1 175 ? -1.761 4.478 26.633 1.00 88.00 175 LYS A N 1
ATOM 1337 C CA . LYS A 1 175 ? -2.418 4.752 25.343 1.00 88.00 175 LYS A CA 1
ATOM 1338 C C . LYS A 1 175 ? -1.500 5.449 24.356 1.00 88.00 175 LYS A C 1
ATOM 1340 O O . LYS A 1 175 ? -1.509 5.124 23.170 1.00 88.00 175 LYS A O 1
ATOM 1345 N N . THR A 1 176 ? -0.728 6.419 24.835 1.00 87.88 176 THR A N 1
ATOM 1346 C CA . THR A 1 176 ? 0.213 7.168 24.001 1.00 87.88 176 THR A CA 1
ATOM 1347 C C . THR A 1 176 ? 1.314 6.256 23.476 1.00 87.88 176 THR A C 1
ATOM 1349 O O . THR A 1 176 ? 1.570 6.264 22.276 1.00 87.88 176 THR A O 1
ATOM 1352 N N . LEU A 1 177 ? 1.893 5.414 24.336 1.00 88.50 177 LEU A N 1
ATOM 1353 C CA . LEU A 1 177 ? 2.902 4.430 23.945 1.00 88.50 177 LEU A CA 1
ATOM 1354 C C . LEU A 1 177 ? 2.351 3.409 22.946 1.00 88.50 177 LEU A C 1
ATOM 1356 O O . LEU A 1 177 ? 3.003 3.127 21.945 1.00 88.50 177 LEU A O 1
ATOM 1360 N N . LEU A 1 178 ? 1.142 2.889 23.176 1.00 87.00 178 LEU A N 1
ATOM 1361 C CA . LEU A 1 178 ? 0.485 1.966 22.249 1.00 87.00 178 LEU A CA 1
ATOM 1362 C C . LEU A 1 178 ? 0.286 2.612 20.871 1.00 87.00 178 LEU A C 1
ATOM 1364 O O . LEU A 1 178 ? 0.662 2.038 19.849 1.00 87.00 178 LEU A O 1
ATOM 1368 N N . ARG A 1 179 ? -0.266 3.833 20.849 1.00 89.25 179 ARG A N 1
ATOM 1369 C CA . ARG A 1 179 ? -0.484 4.601 19.618 1.00 89.25 179 ARG A CA 1
ATOM 1370 C C . ARG A 1 179 ? 0.825 4.824 18.869 1.00 89.25 179 ARG A C 1
ATOM 1372 O O . ARG A 1 179 ? 0.851 4.649 17.655 1.00 89.25 179 ARG A O 1
ATOM 1379 N N . GLU A 1 180 ? 1.881 5.201 19.582 1.00 88.31 180 GLU A N 1
ATOM 1380 C CA . GLU A 1 180 ? 3.191 5.485 19.002 1.00 88.31 180 GLU A CA 1
ATOM 1381 C C . GLU A 1 180 ? 3.833 4.229 18.408 1.00 88.31 180 GLU A C 1
ATOM 1383 O O . GLU A 1 180 ? 4.281 4.258 17.267 1.00 88.31 180 GLU A O 1
ATOM 1388 N N . ARG A 1 181 ? 3.785 3.093 19.114 1.00 88.75 181 ARG A N 1
ATOM 1389 C CA . ARG A 1 181 ? 4.316 1.818 18.607 1.00 88.75 181 ARG A CA 1
ATOM 1390 C C . ARG A 1 181 ? 3.648 1.394 17.302 1.00 88.75 181 ARG A C 1
ATOM 1392 O O . ARG A 1 181 ? 4.339 1.074 16.338 1.00 88.75 181 ARG A O 1
ATOM 1399 N N . PHE A 1 182 ? 2.316 1.446 17.230 1.00 89.56 182 PHE A N 1
ATOM 1400 C CA . PHE A 1 182 ? 1.611 1.152 15.978 1.00 89.56 182 PHE A CA 1
ATOM 1401 C C . PHE A 1 182 ? 1.870 2.206 14.905 1.00 89.56 182 PHE A C 1
ATOM 1403 O O . PHE A 1 182 ? 1.924 1.868 13.728 1.00 89.56 182 PHE A O 1
ATOM 1410 N N . SER A 1 183 ? 2.077 3.466 15.297 1.00 89.00 183 SER A N 1
ATOM 1411 C CA . SER A 1 183 ? 2.486 4.520 14.371 1.00 89.00 183 SER A CA 1
ATOM 1412 C C . SER A 1 183 ? 3.830 4.223 13.719 1.00 89.00 183 SER A C 1
ATOM 1414 O O . SER A 1 183 ? 3.950 4.307 12.501 1.00 89.00 183 SER A O 1
ATOM 1416 N N . GLN A 1 184 ? 4.818 3.817 14.509 1.00 88.75 184 GLN A N 1
ATOM 1417 C CA . GLN A 1 184 ? 6.156 3.486 14.028 1.00 88.75 184 GLN A CA 1
ATOM 1418 C C . GLN A 1 184 ? 6.154 2.217 13.172 1.00 88.75 184 GLN A C 1
ATOM 1420 O O . GLN A 1 184 ? 6.717 2.221 12.078 1.00 88.75 184 GLN A O 1
ATOM 1425 N N . ALA A 1 185 ? 5.476 1.159 13.625 1.00 89.94 185 ALA A N 1
ATOM 1426 C CA . ALA A 1 185 ? 5.346 -0.079 12.860 1.00 89.94 185 ALA A CA 1
ATOM 1427 C C . ALA A 1 185 ? 4.617 0.153 11.528 1.00 89.94 185 ALA A C 1
ATOM 1429 O O . ALA A 1 185 ? 5.067 -0.317 10.485 1.00 89.94 185 ALA A O 1
ATOM 1430 N N . GLY A 1 186 ? 3.530 0.928 11.539 1.00 90.94 186 GLY A N 1
ATOM 1431 C CA . GLY A 1 186 ? 2.816 1.298 10.323 1.00 90.94 186 GLY A CA 1
ATOM 1432 C C . GLY A 1 186 ? 3.694 2.098 9.362 1.00 90.94 186 GLY A C 1
ATOM 1433 O O . GLY A 1 186 ? 3.826 1.720 8.200 1.00 90.94 186 GLY A O 1
ATOM 1434 N N . GLN A 1 187 ? 4.373 3.138 9.859 1.00 90.25 187 GLN A N 1
ATOM 1435 C CA . GLN A 1 187 ? 5.276 3.971 9.057 1.00 90.25 187 GLN A CA 1
ATOM 1436 C C . GLN A 1 187 ? 6.415 3.162 8.426 1.00 90.25 187 GLN A C 1
ATOM 1438 O O . GLN A 1 187 ? 6.791 3.412 7.281 1.00 90.25 187 GLN A O 1
ATOM 1443 N N . PHE A 1 188 ? 6.968 2.187 9.152 1.00 91.50 188 PHE A N 1
ATOM 1444 C CA . PHE A 1 188 ? 7.991 1.291 8.619 1.00 91.50 188 PHE A CA 1
ATOM 1445 C C . PHE A 1 188 ? 7.501 0.576 7.354 1.00 91.50 188 PHE A C 1
ATOM 1447 O O . PHE A 1 188 ? 8.200 0.560 6.338 1.00 91.50 188 PHE A O 1
ATOM 1454 N N . TRP A 1 189 ? 6.286 0.032 7.386 1.00 91.38 189 TRP A N 1
ATOM 1455 C CA . TRP A 1 189 ? 5.729 -0.705 6.257 1.00 91.38 189 TRP A CA 1
ATOM 1456 C C . TRP A 1 189 ? 5.313 0.187 5.094 1.00 91.38 189 TRP A C 1
ATOM 1458 O O . TRP A 1 189 ? 5.502 -0.204 3.944 1.00 91.38 189 TRP A O 1
ATOM 1468 N N . GLU A 1 190 ? 4.860 1.408 5.364 1.00 91.00 190 GLU A N 1
ATOM 1469 C CA . GLU A 1 190 ? 4.648 2.400 4.309 1.00 91.00 190 GLU A CA 1
ATOM 1470 C C . GLU A 1 190 ? 5.945 2.783 3.608 1.00 91.00 190 GLU A C 1
ATOM 1472 O O . GLU A 1 190 ? 6.007 2.811 2.380 1.00 91.00 190 GLU A O 1
ATOM 1477 N N . ASN A 1 191 ? 7.004 3.028 4.381 1.00 92.12 191 ASN A N 1
ATOM 1478 C CA . ASN A 1 191 ? 8.315 3.339 3.829 1.00 92.12 191 ASN A CA 1
ATOM 1479 C C . ASN A 1 191 ? 8.841 2.167 2.997 1.00 92.12 191 ASN A C 1
ATOM 1481 O O . ASN A 1 191 ? 9.424 2.382 1.937 1.00 92.12 191 ASN A O 1
ATOM 1485 N N . LYS A 1 192 ? 8.601 0.928 3.438 1.00 92.19 192 LYS A N 1
ATOM 1486 C CA . LYS A 1 192 ? 8.980 -0.273 2.691 1.00 92.19 192 LYS A CA 1
ATOM 1487 C C . LYS A 1 192 ? 8.171 -0.435 1.400 1.00 92.19 192 LYS A C 1
ATOM 1489 O O . LYS A 1 192 ? 8.754 -0.761 0.371 1.00 92.19 192 LYS A O 1
ATOM 1494 N N . ALA A 1 193 ? 6.867 -0.163 1.429 1.00 92.06 193 ALA A N 1
ATOM 1495 C CA . ALA A 1 193 ? 6.013 -0.167 0.242 1.00 92.06 193 ALA A CA 1
ATOM 1496 C C . ALA A 1 193 ? 6.429 0.914 -0.765 1.00 92.06 193 ALA A C 1
ATOM 1498 O O . ALA A 1 193 ? 6.544 0.639 -1.959 1.00 92.06 193 ALA A O 1
ATOM 1499 N N . LEU A 1 194 ? 6.721 2.125 -0.280 1.00 92.81 194 LEU A N 1
ATOM 1500 C CA . LEU A 1 194 ? 7.238 3.213 -1.102 1.00 92.81 194 LEU A CA 1
ATOM 1501 C C . LEU A 1 194 ? 8.591 2.841 -1.711 1.00 92.81 194 LEU A C 1
ATOM 1503 O O . LEU A 1 194 ? 8.800 3.063 -2.900 1.00 92.81 194 LEU A O 1
ATOM 1507 N N . LEU A 1 195 ? 9.491 2.254 -0.919 1.00 93.25 195 LEU A N 1
ATOM 1508 C CA . LEU A 1 195 ? 10.792 1.804 -1.397 1.00 93.25 195 LEU A CA 1
ATOM 1509 C C . LEU A 1 195 ? 10.647 0.749 -2.500 1.00 93.25 195 LEU A C 1
ATOM 1511 O O . LEU A 1 195 ? 11.276 0.916 -3.538 1.00 93.25 195 LEU A O 1
ATOM 1515 N N . SER A 1 196 ? 9.784 -0.261 -2.323 1.00 90.62 196 SER A N 1
ATOM 1516 C CA . SER A 1 196 ? 9.506 -1.280 -3.354 1.00 90.62 196 SER A CA 1
ATOM 1517 C C . SER A 1 196 ? 9.066 -0.639 -4.668 1.00 90.62 196 SER A C 1
ATOM 1519 O O . SER A 1 196 ? 9.701 -0.841 -5.701 1.00 90.62 196 SER A O 1
ATOM 1521 N N . ALA A 1 197 ? 8.067 0.247 -4.604 1.00 91.00 197 ALA A N 1
ATOM 1522 C CA . ALA A 1 197 ? 7.546 0.934 -5.782 1.00 91.00 197 ALA A CA 1
ATOM 1523 C C . ALA A 1 197 ? 8.608 1.806 -6.480 1.00 91.00 197 ALA A C 1
ATOM 1525 O O . ALA A 1 197 ? 8.656 1.880 -7.709 1.00 91.00 197 ALA A O 1
ATOM 1526 N N . GLN A 1 198 ? 9.482 2.476 -5.717 1.00 92.88 198 GLN A N 1
ATOM 1527 C CA . GLN A 1 198 ? 10.590 3.242 -6.297 1.00 92.88 198 GLN A CA 1
ATOM 1528 C C . GLN A 1 198 ? 11.650 2.329 -6.918 1.00 92.88 198 GLN A C 1
ATOM 1530 O O . GLN A 1 198 ? 12.164 2.645 -7.989 1.00 92.88 198 GLN A O 1
ATOM 1535 N N . THR A 1 199 ? 11.971 1.199 -6.286 1.00 92.25 199 THR A N 1
ATOM 1536 C CA . THR A 1 199 ? 12.912 0.214 -6.828 1.00 92.25 199 THR A CA 1
ATOM 1537 C C . THR A 1 199 ? 12.411 -0.361 -8.151 1.00 92.25 199 THR A C 1
ATOM 1539 O O . THR A 1 199 ? 13.171 -0.370 -9.118 1.00 92.25 199 THR A O 1
ATOM 1542 N N . GLU A 1 200 ? 11.138 -0.748 -8.236 1.00 90.25 200 GLU A N 1
ATOM 1543 C CA . GLU A 1 200 ? 10.503 -1.209 -9.479 1.00 90.25 200 GLU A CA 1
ATOM 1544 C C . GLU A 1 200 ? 10.578 -0.140 -10.575 1.00 90.25 200 GLU A C 1
ATOM 1546 O O . GLU A 1 200 ? 10.994 -0.413 -11.703 1.00 90.25 200 GLU A O 1
ATOM 1551 N N . LYS A 1 201 ? 10.258 1.116 -10.236 1.00 93.62 201 LYS A N 1
ATOM 1552 C CA . LYS A 1 201 ? 10.339 2.236 -11.181 1.00 93.62 201 LYS A CA 1
ATOM 1553 C C . LYS A 1 201 ? 11.764 2.465 -11.687 1.00 93.62 201 LYS A C 1
ATOM 1555 O O . LYS A 1 201 ? 11.958 2.716 -12.875 1.00 93.62 201 LYS A O 1
ATOM 1560 N N . ILE A 1 202 ? 12.759 2.384 -10.805 1.00 95.50 202 ILE A N 1
ATOM 1561 C CA . ILE A 1 202 ? 14.172 2.521 -11.175 1.00 95.50 202 ILE A CA 1
ATOM 1562 C C . ILE A 1 202 ? 14.585 1.399 -12.129 1.00 95.50 202 ILE A C 1
ATOM 1564 O O . ILE A 1 202 ? 15.215 1.684 -13.144 1.00 95.50 202 ILE A O 1
ATOM 1568 N N . GLN A 1 203 ? 14.208 0.151 -11.843 1.00 95.50 203 GLN A N 1
ATOM 1569 C CA . GLN A 1 203 ? 14.508 -0.986 -12.716 1.00 95.50 203 GLN A CA 1
ATOM 1570 C C . GLN A 1 203 ? 13.853 -0.828 -14.094 1.00 95.50 203 GLN A C 1
ATOM 1572 O O . GLN A 1 203 ? 14.518 -1.031 -15.109 1.00 95.50 203 GLN A O 1
ATOM 1577 N N . GLY A 1 204 ? 12.591 -0.387 -14.142 1.00 95.81 204 GLY A N 1
ATOM 1578 C CA . GLY A 1 204 ? 11.897 -0.090 -15.397 1.00 95.81 204 GLY A CA 1
ATOM 1579 C C . GLY A 1 204 ? 12.624 0.967 -16.232 1.00 95.81 204 GLY A C 1
ATOM 1580 O O . GLY A 1 204 ? 12.910 0.742 -17.406 1.00 95.81 204 GLY A O 1
ATOM 1581 N N . LEU A 1 205 ? 13.021 2.083 -15.612 1.00 97.62 205 LEU A N 1
ATOM 1582 C CA . LEU A 1 205 ? 13.764 3.150 -16.294 1.00 97.62 205 LEU A CA 1
ATOM 1583 C C . LEU A 1 205 ? 15.161 2.709 -16.754 1.00 97.62 205 LEU A C 1
ATOM 1585 O O . LEU A 1 205 ? 15.632 3.142 -17.805 1.00 97.62 205 LEU A O 1
ATOM 1589 N N . GLN A 1 206 ? 15.840 1.859 -15.982 1.00 97.69 206 GLN A N 1
ATOM 1590 C CA . GLN A 1 206 ? 17.134 1.297 -16.372 1.00 97.69 206 GLN A CA 1
ATOM 1591 C C . GLN A 1 206 ? 17.008 0.404 -17.607 1.00 97.69 206 GLN A C 1
ATOM 1593 O O . GLN A 1 206 ? 17.848 0.483 -18.505 1.00 97.69 206 GLN A O 1
ATOM 1598 N N . GLU A 1 207 ? 15.954 -0.407 -17.676 1.00 97.50 207 GLU A N 1
ATOM 1599 C CA . GLU A 1 207 ? 15.691 -1.252 -18.836 1.00 97.50 207 GLU A CA 1
ATOM 1600 C C . GLU A 1 207 ? 15.314 -0.417 -20.066 1.00 97.50 207 GLU A C 1
ATOM 1602 O O . GLU A 1 207 ? 15.874 -0.629 -21.141 1.00 97.50 207 GLU A O 1
ATOM 1607 N N . GLU A 1 208 ? 14.458 0.596 -19.918 1.00 97.81 208 GLU A N 1
ATOM 1608 C CA . GLU A 1 208 ? 14.144 1.536 -21.002 1.00 97.81 208 GLU A CA 1
ATOM 1609 C C . GLU A 1 208 ? 15.401 2.239 -21.532 1.00 97.81 208 GLU A C 1
ATOM 1611 O O . GLU A 1 208 ? 15.623 2.299 -22.746 1.00 97.81 208 GLU A O 1
ATOM 1616 N N . LEU A 1 209 ? 16.267 2.719 -20.633 1.00 98.12 209 LEU A N 1
ATOM 1617 C CA . LEU A 1 209 ? 17.533 3.345 -21.005 1.00 98.12 209 LEU A CA 1
ATOM 1618 C C . LEU A 1 209 ? 18.439 2.367 -21.765 1.00 98.12 209 LEU A C 1
ATOM 1620 O O . LEU A 1 209 ? 19.041 2.740 -22.775 1.00 98.12 209 LEU A O 1
ATOM 1624 N N . ARG A 1 210 ? 18.517 1.108 -21.319 1.00 97.81 210 ARG A N 1
ATOM 1625 C CA . ARG A 1 210 ? 19.283 0.054 -21.997 1.00 97.81 210 ARG A CA 1
ATOM 1626 C C . ARG A 1 210 ? 18.768 -0.180 -23.417 1.00 97.81 210 ARG A C 1
ATOM 1628 O O . ARG A 1 210 ? 19.566 -0.250 -24.352 1.00 97.81 210 ARG A O 1
ATOM 1635 N N . GLN A 1 211 ? 17.451 -0.252 -23.600 1.00 97.62 211 GLN A N 1
ATOM 1636 C CA . GLN A 1 211 ? 16.835 -0.420 -24.919 1.00 97.62 211 GLN A CA 1
ATOM 1637 C C . GLN A 1 211 ? 17.118 0.774 -25.838 1.00 97.62 211 GLN A C 1
ATOM 1639 O O . GLN A 1 211 ? 17.498 0.593 -26.996 1.00 97.62 211 GLN A O 1
ATOM 1644 N N . GLN A 1 212 ? 17.021 2.002 -25.321 1.00 97.62 212 GLN A N 1
ATOM 1645 C CA . GLN A 1 212 ? 17.355 3.206 -26.086 1.00 97.62 212 GLN A CA 1
ATOM 1646 C C . GLN A 1 212 ? 18.824 3.233 -26.522 1.00 97.62 212 GLN A C 1
ATOM 1648 O O . GLN A 1 212 ? 19.120 3.605 -27.659 1.00 97.62 212 GLN A O 1
ATOM 1653 N N . GLN A 1 213 ? 19.749 2.801 -25.660 1.00 97.12 213 GLN A N 1
ATOM 1654 C CA . GLN A 1 213 ? 21.168 2.703 -26.008 1.00 97.12 213 GLN A CA 1
ATOM 1655 C C . GLN A 1 213 ? 21.411 1.694 -27.136 1.00 97.12 213 GLN A C 1
ATOM 1657 O O . GLN A 1 213 ? 22.153 1.998 -28.072 1.00 97.12 213 GLN A O 1
ATOM 1662 N N . LEU A 1 214 ? 20.762 0.526 -27.091 1.00 97.69 214 LEU A N 1
ATOM 1663 C CA . LEU A 1 214 ? 20.854 -0.477 -28.158 1.00 97.69 214 LEU A CA 1
ATOM 1664 C C . LEU A 1 214 ? 20.315 0.062 -29.490 1.00 97.69 214 LEU A C 1
ATOM 1666 O O . LEU A 1 214 ? 20.984 -0.050 -30.518 1.00 97.69 214 LEU A O 1
ATOM 1670 N N . LEU A 1 215 ? 19.149 0.713 -29.471 1.00 97.56 215 LEU A N 1
ATOM 1671 C CA . LEU A 1 215 ? 18.559 1.335 -30.661 1.00 97.56 215 LEU A CA 1
ATOM 1672 C C . LEU A 1 215 ? 19.460 2.426 -31.248 1.00 97.56 215 LEU A C 1
ATOM 1674 O O . LEU A 1 215 ? 19.660 2.489 -32.464 1.00 97.56 215 LEU A O 1
ATOM 1678 N N . PHE A 1 216 ? 20.040 3.267 -30.392 1.00 97.56 216 PHE A N 1
ATOM 1679 C CA . PHE A 1 216 ? 20.965 4.311 -30.815 1.00 97.56 216 PHE A CA 1
ATOM 1680 C C . PHE A 1 216 ? 22.226 3.729 -31.468 1.00 97.56 216 PHE A C 1
ATOM 1682 O O . PHE A 1 216 ? 22.658 4.221 -32.513 1.00 97.56 216 PHE A O 1
ATOM 1689 N N . LEU A 1 217 ? 22.802 2.669 -30.891 1.00 97.31 217 LEU A N 1
ATOM 1690 C CA . LEU A 1 217 ? 23.972 1.989 -31.451 1.00 97.31 217 LEU A CA 1
ATOM 1691 C C . LEU A 1 217 ? 23.675 1.384 -32.828 1.00 97.31 217 LEU A C 1
ATOM 1693 O O . LEU A 1 217 ? 24.444 1.622 -33.762 1.00 97.31 217 LEU A O 1
ATOM 1697 N N . ASN A 1 218 ? 22.540 0.697 -32.981 1.00 96.69 218 ASN A N 1
ATOM 1698 C CA . ASN A 1 218 ? 22.113 0.137 -34.266 1.00 96.69 218 ASN A CA 1
ATOM 1699 C C . ASN A 1 218 ? 21.926 1.236 -35.319 1.00 96.69 218 ASN A C 1
ATOM 1701 O O . ASN A 1 218 ? 22.520 1.178 -36.394 1.00 96.69 218 ASN A O 1
ATOM 1705 N N . THR A 1 219 ? 21.201 2.303 -34.972 1.00 97.06 219 THR A N 1
ATOM 1706 C CA . THR A 1 219 ? 20.973 3.451 -35.869 1.00 97.06 219 THR A CA 1
ATOM 1707 C C . THR A 1 219 ? 22.293 4.105 -36.290 1.00 97.06 219 THR A C 1
ATOM 1709 O O . THR A 1 219 ? 22.480 4.509 -37.441 1.00 97.06 219 THR A O 1
ATOM 1712 N N . LYS A 1 220 ? 23.254 4.210 -35.363 1.00 97.31 220 LYS A N 1
ATOM 1713 C CA . LYS A 1 220 ? 24.588 4.744 -35.653 1.00 97.31 220 LYS A CA 1
ATOM 1714 C C . LYS A 1 220 ? 25.337 3.853 -36.648 1.00 97.31 220 LYS A C 1
ATOM 1716 O O . LYS A 1 220 ? 25.936 4.390 -37.580 1.00 97.31 220 LYS A O 1
ATOM 1721 N N . GLN A 1 221 ? 25.281 2.532 -36.480 1.00 96.69 221 GLN A N 1
ATOM 1722 C CA . GLN A 1 221 ? 25.907 1.568 -37.388 1.00 96.69 221 GLN A CA 1
ATOM 1723 C C . GLN A 1 221 ? 25.272 1.591 -38.789 1.00 96.69 221 GLN A C 1
ATOM 1725 O O . GLN A 1 221 ? 25.980 1.593 -39.805 1.00 96.69 221 GLN A O 1
ATOM 1730 N N . GLU A 1 222 ? 23.947 1.675 -38.870 1.00 96.75 222 GLU A N 1
ATOM 1731 C CA . GLU A 1 222 ? 23.225 1.829 -40.136 1.00 96.75 222 GLU A CA 1
ATOM 1732 C C . GLU A 1 222 ? 23.635 3.115 -40.850 1.00 96.75 222 GLU A C 1
ATOM 1734 O O . GLU A 1 222 ? 23.998 3.085 -42.026 1.00 96.75 222 GLU A O 1
ATOM 1739 N N . LYS A 1 223 ? 23.693 4.240 -40.126 1.00 97.06 223 LYS A N 1
ATOM 1740 C CA . LYS A 1 223 ? 24.143 5.524 -40.677 1.00 97.06 223 LYS A CA 1
ATOM 1741 C C . LYS A 1 223 ? 25.563 5.444 -41.236 1.00 97.06 223 LYS A C 1
ATOM 1743 O O . LYS A 1 223 ? 25.824 5.988 -42.309 1.00 97.06 223 LYS A O 1
ATOM 1748 N N . THR A 1 224 ? 26.486 4.785 -40.533 1.00 97.06 224 THR A N 1
ATOM 1749 C CA . THR A 1 224 ? 27.858 4.599 -41.033 1.00 97.06 224 THR A CA 1
ATOM 1750 C C . THR A 1 224 ? 27.900 3.735 -42.292 1.00 97.06 224 THR A C 1
ATOM 1752 O O . THR A 1 224 ? 28.620 4.076 -43.228 1.00 97.06 224 THR A O 1
ATOM 1755 N N . SER A 1 225 ? 27.082 2.681 -42.357 1.00 96.12 225 SER A N 1
ATOM 1756 C CA . SER A 1 225 ? 26.997 1.789 -43.522 1.00 96.12 225 SER A CA 1
ATOM 1757 C C . SER A 1 225 ? 26.399 2.503 -44.738 1.00 96.12 225 SER A C 1
ATOM 1759 O O . SER A 1 225 ? 26.940 2.431 -45.838 1.00 96.12 225 SER A O 1
ATOM 1761 N N . LEU A 1 226 ? 25.324 3.271 -44.533 1.00 97.19 226 LEU A N 1
ATOM 1762 C CA . LEU A 1 226 ? 24.707 4.096 -45.572 1.00 97.19 226 LEU A CA 1
ATOM 1763 C C . LEU A 1 226 ? 25.671 5.156 -46.103 1.00 97.19 226 LEU A C 1
ATOM 1765 O O . LEU A 1 226 ? 25.734 5.366 -47.311 1.00 97.19 226 LEU A O 1
ATOM 1769 N N . LYS A 1 227 ? 26.446 5.796 -45.220 1.00 97.44 227 LYS A N 1
ATOM 1770 C CA . LYS A 1 227 ? 27.466 6.763 -45.635 1.00 97.44 227 LYS A CA 1
ATOM 1771 C C . LYS A 1 227 ? 28.538 6.103 -46.505 1.00 97.44 227 LYS A C 1
ATOM 1773 O O . LYS A 1 227 ? 28.846 6.634 -47.563 1.00 97.44 227 LYS A O 1
ATOM 1778 N N . ALA A 1 228 ? 29.043 4.935 -46.104 1.00 97.12 228 ALA A N 1
ATOM 1779 C CA . ALA A 1 228 ? 30.023 4.191 -46.894 1.00 97.12 228 ALA A CA 1
ATOM 1780 C C . ALA A 1 228 ? 29.480 3.804 -48.282 1.00 97.12 228 ALA A C 1
ATOM 1782 O O . ALA A 1 228 ? 30.172 3.977 -49.282 1.00 97.12 228 ALA A O 1
ATOM 1783 N N . ASN A 1 229 ? 28.224 3.350 -48.360 1.00 97.31 229 ASN A N 1
ATOM 1784 C CA . ASN A 1 229 ? 27.570 3.035 -49.634 1.00 97.31 229 ASN A CA 1
ATOM 1785 C C . ASN A 1 229 ? 27.398 4.276 -50.521 1.00 97.31 229 ASN A C 1
ATOM 1787 O O . ASN A 1 229 ? 27.623 4.208 -51.727 1.00 97.31 229 ASN A O 1
ATOM 1791 N N . LEU A 1 230 ? 27.014 5.409 -49.928 1.00 97.31 230 LEU A N 1
ATOM 1792 C CA . LEU A 1 230 ? 26.852 6.671 -50.646 1.00 97.31 230 LEU A CA 1
ATOM 1793 C C . LEU A 1 230 ? 28.190 7.188 -51.185 1.00 97.31 230 LEU A C 1
ATOM 1795 O O . LEU A 1 230 ? 28.255 7.615 -52.336 1.00 97.31 230 LEU A O 1
ATOM 1799 N N . ASP A 1 231 ? 29.255 7.105 -50.387 1.00 97.50 231 ASP A N 1
ATOM 1800 C CA . ASP A 1 231 ? 30.607 7.475 -50.810 1.00 97.50 231 ASP A CA 1
ATOM 1801 C C . ASP A 1 231 ? 31.092 6.557 -51.953 1.00 97.50 231 ASP A C 1
ATOM 1803 O O . ASP A 1 231 ? 31.612 7.047 -52.956 1.00 97.50 231 ASP A O 1
ATOM 1807 N N . ALA A 1 232 ? 30.835 5.245 -51.871 1.00 97.25 232 ALA A N 1
ATOM 1808 C CA . ALA A 1 232 ? 31.180 4.289 -52.927 1.00 97.25 232 ALA A CA 1
ATOM 1809 C C . ALA A 1 232 ? 30.432 4.556 -54.248 1.00 97.25 232 ALA A C 1
ATOM 1811 O O . ALA A 1 232 ? 31.046 4.583 -55.318 1.00 97.25 232 ALA A O 1
ATOM 1812 N N . GLU A 1 233 ? 29.117 4.792 -54.195 1.00 97.00 233 GLU A N 1
ATOM 1813 C CA . GLU A 1 233 ? 28.326 5.131 -55.385 1.00 97.00 233 GLU A CA 1
ATOM 1814 C C . GLU A 1 233 ? 28.724 6.489 -55.971 1.00 97.00 233 GLU A C 1
ATOM 1816 O O . GLU A 1 233 ? 28.805 6.638 -57.193 1.00 97.00 233 GLU A O 1
ATOM 1821 N N . ARG A 1 234 ? 29.070 7.468 -55.129 1.00 97.38 234 ARG A N 1
ATOM 1822 C CA . ARG A 1 234 ? 29.615 8.745 -55.596 1.00 97.38 234 ARG A CA 1
ATOM 1823 C C . ARG A 1 234 ? 30.905 8.540 -56.389 1.00 97.38 234 ARG A C 1
ATOM 1825 O O . ARG A 1 234 ? 30.989 9.012 -57.522 1.00 97.38 234 ARG A O 1
ATOM 1832 N N . THR A 1 235 ? 31.877 7.804 -55.847 1.00 97.12 235 THR A N 1
ATOM 1833 C CA . THR A 1 235 ? 33.138 7.508 -56.549 1.00 97.12 235 THR A CA 1
ATOM 1834 C C . THR A 1 235 ? 32.894 6.754 -57.860 1.00 97.12 235 THR A C 1
ATOM 1836 O O . THR A 1 235 ? 33.524 7.043 -58.883 1.00 97.12 235 THR A O 1
ATOM 1839 N N . ARG A 1 236 ? 31.938 5.816 -57.872 1.00 97.38 236 ARG A N 1
ATOM 1840 C CA . ARG A 1 236 ? 31.533 5.087 -59.081 1.00 97.38 236 ARG A CA 1
ATOM 1841 C C . ARG A 1 236 ? 30.974 6.024 -60.155 1.00 97.38 236 ARG A C 1
ATOM 1843 O O . ARG A 1 236 ? 31.361 5.914 -61.320 1.00 97.38 236 ARG A O 1
ATOM 1850 N N . LEU A 1 237 ? 30.081 6.941 -59.784 1.00 96.56 237 LEU A N 1
ATOM 1851 C CA . LEU A 1 237 ? 29.492 7.915 -60.705 1.00 96.56 237 LEU A CA 1
ATOM 1852 C C . LEU A 1 237 ? 30.528 8.916 -61.224 1.00 96.56 237 LEU A C 1
ATOM 1854 O O . LEU A 1 237 ? 30.547 9.185 -62.424 1.00 96.56 237 LEU A O 1
ATOM 1858 N N . GLU A 1 238 ? 31.420 9.411 -60.364 1.00 96.94 238 GLU A N 1
ATOM 1859 C CA . GLU A 1 238 ? 32.527 10.294 -60.756 1.00 96.94 238 GLU A CA 1
ATOM 1860 C C . GLU A 1 238 ? 33.441 9.612 -61.791 1.00 96.94 238 GLU A C 1
ATOM 1862 O O . GLU A 1 238 ? 33.759 10.205 -62.825 1.00 96.94 238 GLU A O 1
ATOM 1867 N N . THR A 1 239 ? 33.769 8.332 -61.585 1.00 96.50 239 THR A N 1
ATOM 1868 C CA . THR A 1 239 ? 34.568 7.524 -62.527 1.00 96.50 239 THR A CA 1
ATOM 1869 C C . THR A 1 239 ? 33.841 7.291 -63.857 1.00 96.50 239 THR A C 1
ATOM 1871 O O . THR A 1 239 ? 34.429 7.369 -64.939 1.00 96.50 239 THR A O 1
ATOM 1874 N N . LYS A 1 240 ? 32.532 7.018 -63.817 1.00 96.25 240 LYS A N 1
ATOM 1875 C CA . LYS A 1 240 ? 31.730 6.845 -65.036 1.00 96.25 240 LYS A CA 1
ATOM 1876 C C . LYS A 1 240 ? 31.630 8.153 -65.823 1.00 96.25 240 LYS A C 1
ATOM 1878 O O . LYS A 1 240 ? 31.736 8.138 -67.048 1.00 96.25 240 LYS A O 1
ATOM 1883 N N . ASN A 1 241 ? 31.458 9.276 -65.128 1.00 96.50 241 ASN A N 1
ATOM 1884 C CA . ASN A 1 241 ? 31.371 10.590 -65.750 1.00 96.50 241 ASN A CA 1
ATOM 1885 C C . ASN A 1 241 ? 32.701 11.003 -66.398 1.00 96.50 241 ASN A C 1
ATOM 1887 O O . ASN A 1 241 ? 32.704 11.484 -67.530 1.00 96.50 241 ASN A O 1
ATOM 1891 N N . SER A 1 242 ? 33.839 10.755 -65.739 1.00 95.62 242 SER A N 1
ATOM 1892 C CA . SER A 1 242 ? 35.158 11.022 -66.329 1.00 95.62 242 SER A CA 1
ATOM 1893 C C . SER A 1 242 ? 35.403 10.177 -67.585 1.00 95.62 242 SER A C 1
ATOM 1895 O O . SER A 1 242 ? 35.874 10.698 -68.596 1.00 95.62 242 SER A O 1
ATOM 1897 N N . THR A 1 243 ? 34.985 8.907 -67.569 1.00 95.69 243 THR A N 1
ATOM 1898 C CA . THR A 1 243 ? 35.056 8.012 -68.735 1.00 95.69 243 THR A CA 1
ATOM 1899 C C . THR A 1 243 ? 34.194 8.525 -69.894 1.00 95.69 243 THR A C 1
ATOM 1901 O O . THR A 1 243 ? 34.653 8.568 -71.036 1.00 95.69 243 THR A O 1
ATOM 1904 N N . LEU A 1 244 ? 32.963 8.969 -69.614 1.00 95.50 244 LEU A N 1
ATOM 1905 C CA . LEU A 1 244 ? 32.079 9.568 -70.620 1.00 95.50 244 LEU A CA 1
ATOM 1906 C C . LEU A 1 244 ? 32.662 10.864 -71.197 1.00 95.50 244 LEU A C 1
ATOM 1908 O O . LEU A 1 244 ? 32.621 11.062 -72.410 1.00 95.50 244 LEU A O 1
ATOM 1912 N N . HIS A 1 245 ? 33.253 11.723 -70.364 1.00 95.50 245 HIS A N 1
ATOM 1913 C CA . HIS A 1 245 ? 33.936 12.933 -70.823 1.00 95.50 245 HIS A CA 1
ATOM 1914 C C . HIS A 1 245 ? 35.151 12.630 -71.708 1.00 95.50 245 HIS A C 1
ATOM 1916 O O . HIS A 1 245 ? 35.342 13.299 -72.728 1.00 95.50 245 HIS A O 1
ATOM 1922 N N . ALA A 1 246 ? 35.947 11.614 -71.364 1.00 95.19 246 ALA A N 1
ATOM 1923 C CA . ALA A 1 246 ? 37.063 11.167 -72.194 1.00 95.19 246 ALA A CA 1
ATOM 1924 C C . ALA A 1 246 ? 36.569 10.656 -73.557 1.00 95.19 246 ALA A C 1
ATOM 1926 O O . ALA A 1 246 ? 37.093 11.055 -74.597 1.00 95.19 246 ALA A O 1
ATOM 1927 N N . TYR A 1 247 ? 35.503 9.852 -73.561 1.00 95.56 247 TYR A N 1
ATOM 1928 C CA . TYR A 1 247 ? 34.874 9.345 -74.780 1.00 95.56 247 TYR A CA 1
ATOM 1929 C C . TYR A 1 247 ? 34.308 10.470 -75.660 1.00 95.56 247 TYR A C 1
ATOM 1931 O O . TYR A 1 247 ? 34.537 10.496 -76.869 1.00 95.56 247 TYR A O 1
ATOM 1939 N N . ALA A 1 248 ? 33.618 11.445 -75.061 1.00 95.25 248 ALA A N 1
ATOM 1940 C CA . ALA A 1 248 ? 33.087 12.604 -75.775 1.00 95.25 248 ALA A CA 1
ATOM 1941 C C . ALA A 1 248 ? 34.210 13.450 -76.398 1.00 95.25 248 ALA A C 1
ATOM 1943 O O . ALA A 1 248 ? 34.109 13.866 -77.552 1.00 95.25 248 ALA A O 1
ATOM 1944 N N . THR A 1 249 ? 35.302 13.664 -75.657 1.00 95.81 249 THR A N 1
ATOM 1945 C CA . THR A 1 249 ? 36.491 14.377 -76.148 1.00 95.81 249 THR A CA 1
ATOM 1946 C C . THR A 1 249 ? 37.145 13.636 -77.315 1.00 95.81 249 THR A C 1
ATOM 1948 O O . THR A 1 249 ? 37.466 14.256 -78.328 1.00 95.81 249 THR A O 1
ATOM 1951 N N . PHE A 1 250 ? 37.281 12.309 -77.218 1.00 96.25 250 PHE A N 1
ATOM 1952 C CA . PHE A 1 250 ? 37.805 11.473 -78.299 1.00 96.25 250 PHE A CA 1
ATOM 1953 C C . PHE A 1 250 ? 37.002 11.647 -79.596 1.00 96.25 250 PHE A C 1
ATOM 1955 O O . PHE A 1 250 ? 37.579 11.957 -80.640 1.00 96.25 250 PHE A O 1
ATOM 1962 N N . TRP A 1 251 ? 35.672 11.519 -79.531 1.00 95.62 251 TRP A N 1
ATOM 1963 C CA . TRP A 1 251 ? 34.812 11.674 -80.708 1.00 95.62 251 TRP A CA 1
ATOM 1964 C C . TRP A 1 251 ? 34.803 13.090 -81.264 1.00 95.62 251 TRP A C 1
ATOM 1966 O O . TRP A 1 251 ? 34.802 13.265 -82.480 1.00 95.62 251 TRP A O 1
ATOM 1976 N N . ARG A 1 252 ? 34.838 14.104 -80.396 1.00 95.19 252 ARG A N 1
ATOM 1977 C CA . ARG A 1 252 ? 34.943 15.503 -80.821 1.00 95.19 252 ARG A CA 1
ATOM 1978 C C . ARG A 1 252 ? 36.211 15.738 -81.642 1.00 95.19 252 ARG A C 1
ATOM 1980 O O . ARG A 1 252 ? 36.135 16.363 -82.696 1.00 95.19 252 ARG A O 1
ATOM 1987 N N . ASN A 1 253 ? 37.345 15.211 -81.186 1.00 94.50 253 ASN A N 1
ATOM 1988 C CA . ASN A 1 253 ? 38.613 15.320 -81.905 1.00 94.50 253 ASN A CA 1
ATOM 1989 C C . ASN A 1 253 ? 38.565 14.563 -83.241 1.00 94.50 253 ASN A C 1
ATOM 1991 O O . ASN A 1 253 ? 38.969 15.109 -84.262 1.00 94.50 253 ASN A O 1
ATOM 1995 N N . HIS A 1 254 ? 38.000 13.353 -83.267 1.00 94.06 254 HIS A N 1
ATOM 1996 C CA . HIS A 1 254 ? 37.822 12.591 -84.510 1.00 94.06 254 HIS A CA 1
ATOM 1997 C C . HIS A 1 254 ? 36.930 13.316 -85.529 1.00 94.06 254 HIS A C 1
ATOM 1999 O O . HIS A 1 254 ? 37.252 13.369 -86.714 1.00 94.06 254 HIS A O 1
ATOM 2005 N N . ALA A 1 255 ? 35.822 13.904 -85.074 1.00 94.00 255 ALA A N 1
ATOM 2006 C CA . ALA A 1 255 ? 34.919 14.667 -85.929 1.00 94.00 255 ALA A CA 1
ATOM 2007 C C . ALA A 1 255 ? 35.590 15.926 -86.503 1.00 94.00 255 ALA A C 1
ATOM 2009 O O . ALA A 1 255 ? 35.357 16.261 -87.664 1.00 94.00 255 ALA A O 1
ATOM 2010 N N . LEU A 1 256 ? 36.439 16.603 -85.718 1.00 94.62 256 LEU A N 1
ATOM 2011 C CA . LEU A 1 256 ? 37.249 17.728 -86.195 1.00 94.62 256 LEU A CA 1
ATOM 2012 C C . LEU A 1 256 ? 38.209 17.293 -87.308 1.00 94.62 256 LEU A C 1
ATOM 2014 O O . LEU A 1 256 ? 38.189 17.898 -88.375 1.00 94.62 256 LEU A O 1
ATOM 2018 N N . VAL A 1 257 ? 38.952 16.201 -87.105 1.00 94.00 257 VAL A N 1
ATOM 2019 C CA . VAL A 1 257 ? 39.877 15.656 -88.116 1.00 94.00 257 VAL A CA 1
ATOM 2020 C C . VAL A 1 257 ? 39.141 15.278 -89.405 1.00 94.00 257 VAL A C 1
ATOM 2022 O O . VAL A 1 257 ? 39.575 15.640 -90.497 1.00 94.00 257 VAL A O 1
ATOM 2025 N N . LEU A 1 258 ? 37.997 14.591 -89.307 1.00 93.06 258 LEU A N 1
ATOM 2026 C CA . LEU A 1 258 ? 37.184 14.242 -90.480 1.00 93.06 258 LEU A CA 1
ATOM 2027 C C . LEU A 1 258 ? 36.668 15.483 -91.213 1.00 93.06 258 LEU A C 1
ATOM 2029 O O . LEU A 1 258 ? 36.656 15.513 -92.444 1.00 93.06 258 LEU A O 1
ATOM 2033 N N . ARG A 1 259 ? 36.2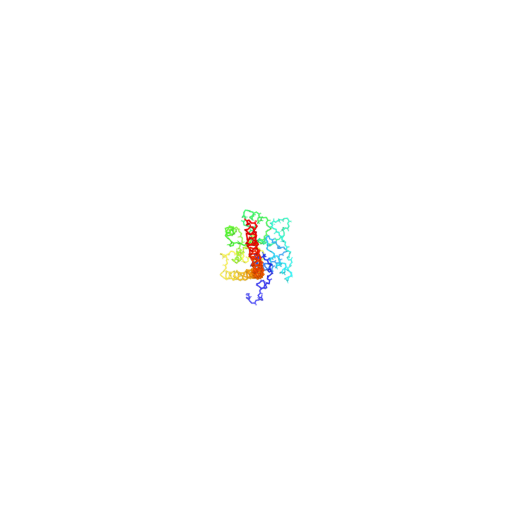48 16.515 -90.472 1.00 92.75 259 ARG A N 1
ATOM 2034 C CA . ARG A 1 259 ? 35.813 17.784 -91.057 1.00 92.75 259 ARG A CA 1
ATOM 2035 C C . ARG A 1 259 ? 36.960 18.452 -91.808 1.00 92.75 259 ARG A C 1
ATOM 2037 O O . ARG A 1 259 ? 36.764 18.839 -92.956 1.00 92.75 259 ARG A O 1
ATOM 2044 N N . GLU A 1 260 ? 38.138 18.564 -91.202 1.00 92.81 260 GLU A N 1
ATOM 2045 C CA . GLU A 1 260 ? 39.332 19.138 -91.835 1.00 92.81 260 GLU A CA 1
ATOM 2046 C C . GLU A 1 260 ? 39.706 18.383 -93.117 1.00 92.81 260 GLU A C 1
ATOM 2048 O O . GLU A 1 260 ? 39.849 19.006 -94.171 1.00 92.81 260 GLU A O 1
ATOM 2053 N N . ALA A 1 261 ? 39.745 17.047 -93.065 1.00 89.88 261 ALA A N 1
ATOM 2054 C CA . ALA A 1 261 ? 40.018 16.202 -94.226 1.00 89.88 261 ALA A CA 1
ATOM 2055 C C . ALA A 1 261 ? 38.995 16.412 -95.357 1.00 89.88 261 ALA A C 1
ATOM 2057 O O . ALA A 1 261 ? 39.374 16.574 -96.516 1.00 89.88 261 ALA A O 1
ATOM 2058 N N . ASN A 1 262 ? 37.700 16.474 -95.031 1.00 89.12 262 ASN A N 1
ATOM 2059 C CA . ASN A 1 262 ? 36.646 16.702 -96.020 1.00 89.12 262 ASN A CA 1
ATOM 2060 C C . ASN A 1 262 ? 36.714 18.115 -96.632 1.00 89.12 262 ASN A C 1
ATOM 2062 O O . ASN A 1 262 ? 36.466 18.302 -97.823 1.00 89.12 262 ASN A O 1
ATOM 2066 N N . THR A 1 263 ? 37.100 19.115 -95.831 1.00 88.31 263 THR A N 1
ATOM 2067 C CA . THR A 1 263 ? 37.284 20.497 -96.304 1.00 88.31 263 THR A CA 1
ATOM 2068 C C . THR A 1 263 ? 38.452 20.579 -97.291 1.00 88.31 263 THR A C 1
ATOM 2070 O O . THR A 1 263 ? 38.314 21.180 -98.355 1.00 88.31 263 THR A O 1
ATOM 2073 N N . ALA A 1 264 ? 39.575 19.920 -96.982 1.00 86.56 264 ALA A N 1
ATOM 2074 C CA . ALA A 1 264 ? 40.734 19.836 -97.871 1.00 86.56 264 ALA A CA 1
ATOM 2075 C C . ALA A 1 264 ? 40.406 19.115 -99.190 1.00 86.56 264 ALA A C 1
ATOM 2077 O O . ALA A 1 264 ? 40.777 19.589 -100.261 1.00 86.56 264 ALA A O 1
ATOM 2078 N N . LEU A 1 265 ? 39.656 18.011 -99.119 1.00 84.62 265 LEU A N 1
ATOM 2079 C CA . LEU A 1 265 ? 39.249 17.232 -100.290 1.00 84.62 265 LEU A CA 1
ATOM 2080 C C . LEU A 1 265 ? 38.250 17.991 -101.182 1.00 84.62 265 LEU A C 1
ATOM 2082 O O . LEU A 1 265 ? 38.340 17.947 -102.406 1.00 84.62 265 LEU A O 1
ATOM 2086 N N . SER A 1 266 ? 37.330 18.749 -100.580 1.00 83.25 266 SER A N 1
ATOM 2087 C CA . SER A 1 266 ? 36.413 19.625 -101.323 1.00 83.25 266 SER A CA 1
ATOM 2088 C C . SER A 1 266 ? 37.162 20.755 -102.039 1.00 83.25 266 SER A C 1
ATOM 2090 O O . SER A 1 266 ? 36.835 21.092 -103.177 1.00 83.25 266 SER A O 1
ATOM 2092 N N . ALA A 1 267 ? 38.195 21.318 -101.402 1.00 81.94 267 ALA A N 1
ATOM 2093 C CA . ALA A 1 267 ? 39.044 22.338 -102.011 1.00 81.94 267 ALA A CA 1
ATOM 2094 C C . ALA A 1 267 ? 39.860 21.786 -103.191 1.00 81.94 267 ALA A C 1
ATOM 2096 O O . ALA A 1 267 ? 39.974 22.466 -104.207 1.00 81.94 267 ALA A O 1
ATOM 2097 N N . SER A 1 268 ? 40.376 20.554 -103.100 1.00 80.00 268 SER A N 1
ATOM 2098 C CA . SER A 1 268 ? 41.122 19.935 -104.204 1.00 80.00 268 SER A CA 1
ATOM 2099 C C . SER A 1 268 ? 40.242 19.529 -105.389 1.00 80.00 268 SER A C 1
ATOM 2101 O O . SER A 1 268 ? 40.730 19.492 -106.508 1.00 80.00 268 SER A O 1
ATOM 2103 N N . LEU A 1 269 ? 38.959 19.227 -105.165 1.00 76.12 269 LEU A N 1
ATOM 2104 C CA . LEU A 1 269 ? 37.996 18.906 -106.231 1.00 76.12 269 LEU A CA 1
ATOM 2105 C C . LEU A 1 269 ? 37.392 20.140 -106.926 1.00 76.12 269 LEU A C 1
ATOM 2107 O O . LEU A 1 269 ? 36.704 19.987 -107.930 1.00 76.12 269 LEU A O 1
ATOM 2111 N N . SER A 1 270 ? 37.609 21.344 -106.388 1.00 68.62 270 SER A N 1
ATOM 2112 C CA . SER A 1 270 ? 37.090 22.605 -106.944 1.00 68.62 270 SER A CA 1
ATOM 2113 C C . SER A 1 270 ? 38.121 23.363 -107.804 1.00 68.62 270 SER A C 1
ATOM 2115 O O . SER A 1 270 ? 37.865 24.509 -108.177 1.00 68.62 270 SER A O 1
ATOM 2117 N N . GLN A 1 271 ? 39.280 22.749 -108.078 1.00 51.62 271 GLN A N 1
ATOM 2118 C CA . GLN A 1 271 ? 40.320 23.208 -109.013 1.00 51.62 271 GLN A CA 1
ATOM 2119 C C . GLN A 1 271 ? 40.208 22.460 -110.341 1.00 51.62 271 GLN A C 1
ATOM 2121 O O . GLN A 1 271 ? 40.464 23.105 -111.381 1.00 51.62 271 GLN A O 1
#

Secondary structure (DSSP, 8-state):
--TTS---GGGGPPP-PPTT--TTGGGHHHHHHHHHHH--SEEEEES--HHHHHHHHHHHHHTT--PEEEEESS--GGGTTT--EEEE-TTTT--HHHHHHHHTTSPTT-EEEEETTTSTTHHHHHHHHHHHSEEEEE-STT-EEEEESS--S-HHHHHHHS-GGGS-HHHHHHHHHHHHHHHHHHHHHHHHHHHHHHHHHHHHHHHHHHHHHHHHHHHHHHHHHHHHHHHHHHHHHHHHHHHHHHHHHHHHHHHHHHHHHHHHHHHHHT-

pLDDT: mean 87.3, std 12.0, range [30.42, 98.12]

Foldseek 3Di:
DDPPDPDDPLLVQDFDQDPPFCACVLVRSVVLVCCVQVLWQEEEEACHTPRSVVSVVVSCVVVVRNYDYHYDPADDCVVDQRTQHYEYGPPRCLPLVVNVVRLVSHDANRKYKYAQCQPPSNVVSVVVLVVQWQWAWAPASNIIIITHNHQHPRPVSSLRSPDPVPDDPVSVVVNVVVSVSSRVSSNVSVVVNVVVNVVVVVVVVVVVVVVVVVVVVVVVVVVVVVVVVVVVVVVVVVVVVVVVVVVVVVVVVVVVVVVVVVVVVVVVVVD

Radius of gyration: 41.15 Å; chains: 1; bounding box: 68×43×144 Å

Sequence (271 aa):
MSLCTAEPEPFFTQITLTDGDTAGCGHLPFIIWLLCVLSPETLVLIGASRSVRETLIQAIHNQILPTRLVETRLFSLEKEADSALYYYASPSWQTPEHLKSELDKLPAGSLVLLGGTASPAGRPIWAELKKTFLTFSCFHAGGLGLLATTPPHNTDVNFILTKTSTCSEDDLLKKTLLRERFSQAGQFWENKALLSAQTEKIQGLQEELRQQQLLFLNTKQEKTSLKANLDAERTRLETKNSTLHAYATFWRNHALVLREANTALSASLSQ

Organism: NCBI:txid178900